Protein AF-A0A7C7X5Y6-F1 (afdb_monomer_lite)

pLDDT: mean 84.49, std 11.69, range [47.31, 98.44]

Structure (mmCIF, N/CA/C/O backbone):
data_AF-A0A7C7X5Y6-F1
#
_entry.id   AF-A0A7C7X5Y6-F1
#
loop_
_atom_site.group_PDB
_atom_site.id
_atom_site.type_symbol
_atom_site.label_atom_id
_atom_site.label_alt_id
_atom_site.label_comp_id
_atom_site.label_asym_id
_atom_site.label_entity_id
_atom_site.label_seq_id
_atom_site.pdbx_PDB_ins_code
_atom_site.Cartn_x
_atom_site.Cartn_y
_atom_site.Cartn_z
_atom_site.occupancy
_atom_site.B_iso_or_equiv
_atom_site.auth_seq_id
_atom_site.auth_comp_id
_atom_site.auth_asym_id
_atom_site.auth_atom_id
_atom_site.pdbx_PDB_model_num
ATOM 1 N N . MET A 1 1 ? 53.063 -4.266 -47.661 1.00 60.25 1 MET A N 1
ATOM 2 C CA . MET A 1 1 ? 51.737 -4.681 -48.185 1.00 60.25 1 MET A CA 1
ATOM 3 C C . MET A 1 1 ? 51.345 -3.734 -49.309 1.00 60.25 1 MET A C 1
ATOM 5 O O . MET A 1 1 ? 51.366 -2.533 -49.078 1.00 60.25 1 MET A O 1
ATOM 9 N N . THR A 1 2 ? 51.063 -4.230 -50.517 1.00 85.38 2 THR A N 1
ATOM 10 C CA . THR A 1 2 ? 50.784 -3.353 -51.669 1.00 85.38 2 THR A CA 1
ATOM 11 C C . THR A 1 2 ? 49.465 -2.583 -51.481 1.00 85.38 2 THR A C 1
ATOM 13 O O . THR A 1 2 ? 48.553 -3.098 -50.822 1.00 85.38 2 THR A O 1
ATOM 16 N N . PRO A 1 3 ? 49.315 -1.377 -52.064 1.00 81.19 3 PRO A N 1
ATOM 17 C CA . PRO A 1 3 ? 48.067 -0.603 -52.012 1.00 81.19 3 PRO A CA 1
ATOM 18 C C . PRO A 1 3 ? 46.842 -1.419 -52.457 1.00 81.19 3 PRO A C 1
ATOM 20 O O . PRO A 1 3 ? 45.765 -1.309 -51.874 1.00 81.19 3 PRO A O 1
ATOM 23 N N . ALA A 1 4 ? 47.032 -2.323 -53.424 1.00 78.62 4 ALA A N 1
ATOM 24 C CA . ALA A 1 4 ? 46.006 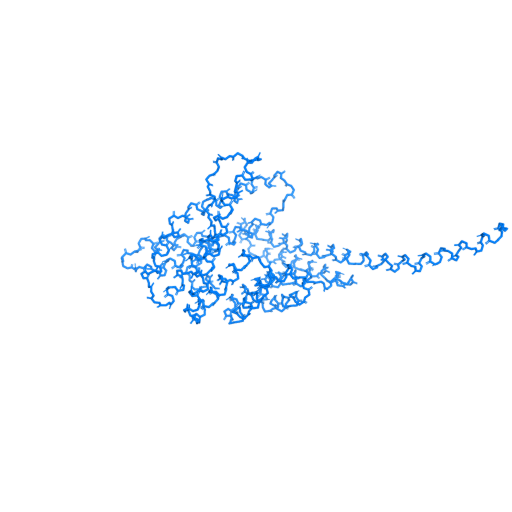-3.247 -53.901 1.00 78.62 4 ALA A CA 1
ATOM 25 C C . ALA A 1 4 ? 45.552 -4.261 -52.829 1.00 78.62 4 ALA A C 1
ATOM 27 O O . ALA A 1 4 ? 44.360 -4.536 -52.709 1.00 78.62 4 ALA A O 1
ATOM 28 N N . LYS A 1 5 ? 46.473 -4.778 -51.998 1.00 75.31 5 LYS A N 1
ATOM 29 C CA . LYS A 1 5 ? 46.132 -5.661 -50.867 1.00 75.31 5 LYS A CA 1
ATOM 30 C C . LYS A 1 5 ? 45.401 -4.904 -49.752 1.00 75.31 5 LYS A C 1
ATOM 32 O O . LYS A 1 5 ? 44.448 -5.441 -49.200 1.00 75.31 5 LYS A O 1
ATOM 37 N N . ARG A 1 6 ? 45.769 -3.642 -49.472 1.00 75.69 6 ARG A N 1
ATOM 38 C CA . ARG A 1 6 ? 45.024 -2.786 -48.521 1.00 75.69 6 ARG A CA 1
ATOM 39 C C . ARG A 1 6 ? 43.572 -2.579 -48.962 1.00 75.69 6 ARG A C 1
ATOM 41 O O . ARG A 1 6 ? 42.678 -2.729 -48.139 1.00 75.69 6 ARG A O 1
ATOM 48 N N . ARG A 1 7 ? 43.322 -2.324 -50.253 1.00 82.75 7 ARG A N 1
ATOM 49 C CA . ARG A 1 7 ? 41.956 -2.146 -50.787 1.00 82.75 7 ARG A CA 1
ATOM 50 C C . ARG A 1 7 ? 41.074 -3.398 -50.674 1.00 82.75 7 ARG A C 1
ATOM 52 O O . ARG A 1 7 ? 39.868 -3.252 -50.537 1.00 82.75 7 ARG A O 1
ATOM 59 N N . ARG A 1 8 ? 41.649 -4.609 -50.687 1.00 86.50 8 ARG A N 1
ATOM 60 C CA . ARG A 1 8 ? 40.890 -5.868 -50.520 1.00 86.50 8 ARG A CA 1
ATOM 61 C C . ARG A 1 8 ? 40.582 -6.227 -49.062 1.00 86.50 8 ARG A C 1
ATOM 63 O O . ARG A 1 8 ? 39.612 -6.928 -48.814 1.00 86.50 8 ARG A O 1
ATOM 70 N N . ILE A 1 9 ? 41.386 -5.757 -48.107 1.00 88.94 9 ILE A N 1
ATOM 71 C CA . ILE A 1 9 ? 41.246 -6.114 -46.685 1.00 88.94 9 ILE A CA 1
ATOM 72 C C . ILE A 1 9 ? 40.198 -5.244 -45.970 1.00 88.94 9 ILE A C 1
ATOM 74 O O . ILE A 1 9 ? 39.471 -5.747 -45.120 1.00 88.94 9 ILE A O 1
ATOM 78 N N . TRP A 1 10 ? 40.058 -3.967 -46.338 1.00 88.88 10 TRP A N 1
ATOM 79 C CA . TRP A 1 10 ? 39.102 -3.055 -45.690 1.00 88.88 10 TRP A CA 1
ATOM 80 C C . TRP A 1 10 ? 37.631 -3.505 -45.748 1.00 88.88 10 TRP A C 1
ATOM 82 O O . TRP A 1 10 ? 36.992 -3.487 -44.698 1.00 88.88 10 TRP A O 1
ATOM 92 N N . PRO A 1 11 ? 37.083 -3.971 -46.890 1.00 93.75 11 PRO A N 1
ATOM 93 C CA . PRO A 1 11 ? 35.710 -4.478 -46.934 1.00 93.75 11 PRO A CA 1
ATOM 94 C C . PRO A 1 11 ? 35.488 -5.700 -46.035 1.00 93.75 11 PRO A C 1
ATOM 96 O O . PRO A 1 11 ? 34.415 -5.839 -45.459 1.00 93.75 11 PRO A O 1
ATOM 99 N N . LEU A 1 12 ? 36.503 -6.559 -45.871 1.00 92.94 12 LEU A N 1
ATOM 100 C CA . LEU A 1 12 ? 36.432 -7.724 -44.982 1.00 92.94 12 LEU A CA 1
ATOM 101 C C . LEU A 1 12 ? 36.431 -7.309 -43.508 1.00 92.94 12 LEU A C 1
ATOM 103 O O . LEU A 1 12 ? 35.652 -7.847 -42.729 1.00 92.94 12 LEU A O 1
ATOM 107 N N . ILE A 1 13 ? 37.256 -6.323 -43.134 1.00 92.00 13 ILE A N 1
ATOM 108 C CA . ILE A 1 13 ? 37.264 -5.761 -41.775 1.00 92.00 13 ILE A CA 1
ATOM 109 C C . ILE A 1 13 ? 35.927 -5.079 -41.472 1.00 92.00 13 ILE A C 1
ATOM 111 O O . ILE A 1 13 ? 35.343 -5.340 -40.426 1.00 92.00 13 ILE A O 1
ATOM 115 N N . ILE A 1 14 ? 35.410 -4.256 -42.390 1.00 92.81 14 ILE A N 1
ATOM 116 C CA . ILE A 1 14 ? 34.108 -3.591 -42.227 1.00 92.81 14 ILE A CA 1
ATOM 117 C C . ILE A 1 14 ? 32.987 -4.630 -42.139 1.00 92.81 14 ILE A C 1
ATOM 119 O O . ILE A 1 14 ? 32.162 -4.549 -41.237 1.00 92.81 14 ILE A O 1
ATOM 123 N N . GLY A 1 15 ? 32.986 -5.644 -43.010 1.00 94.38 15 GLY A N 1
ATOM 124 C CA . GLY A 1 15 ? 32.020 -6.741 -42.959 1.00 94.38 15 GLY A CA 1
ATOM 125 C C . GLY A 1 15 ? 32.052 -7.484 -41.621 1.00 94.38 15 GLY A C 1
ATOM 126 O O . GLY A 1 15 ? 31.006 -7.681 -41.008 1.00 94.38 15 GLY A O 1
ATOM 127 N N . ALA A 1 16 ? 33.244 -7.819 -41.118 1.00 92.12 16 ALA A N 1
ATOM 128 C CA . ALA A 1 16 ? 33.415 -8.452 -39.812 1.00 92.12 16 ALA A CA 1
ATOM 129 C C . ALA A 1 16 ? 32.957 -7.544 -38.656 1.00 92.12 16 ALA A C 1
ATOM 131 O O . ALA A 1 16 ? 32.258 -8.003 -37.754 1.00 92.12 16 ALA A O 1
ATOM 132 N N . MET A 1 17 ? 33.281 -6.248 -38.699 1.00 91.75 17 MET A N 1
ATOM 133 C CA . MET A 1 17 ? 32.805 -5.274 -37.714 1.00 91.75 17 MET A CA 1
ATOM 134 C C . MET A 1 17 ? 31.281 -5.146 -37.742 1.00 91.75 17 MET A C 1
ATOM 136 O O . MET A 1 17 ? 30.665 -5.181 -36.685 1.00 91.75 17 MET A O 1
ATOM 140 N N . CYS A 1 18 ? 30.649 -5.054 -38.914 1.00 92.44 18 CYS A N 1
ATOM 141 C CA . CYS A 1 18 ? 29.192 -5.002 -39.034 1.00 92.44 18 CYS A CA 1
ATOM 142 C C . CYS A 1 18 ? 28.528 -6.279 -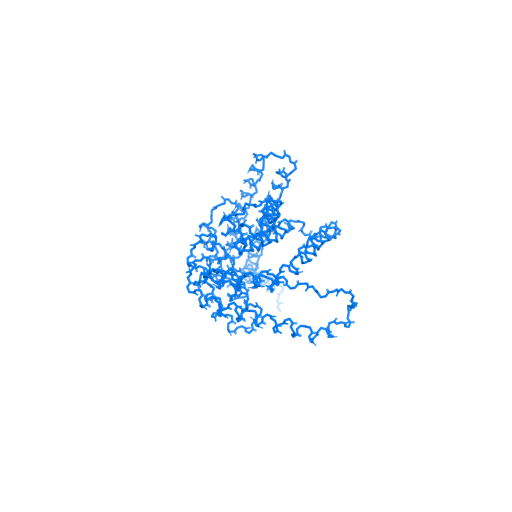38.501 1.00 92.44 18 CYS A C 1
ATOM 144 O O . CYS A 1 18 ? 27.530 -6.185 -37.788 1.00 92.44 18 CYS A O 1
ATOM 146 N N . LEU A 1 19 ? 29.103 -7.455 -38.775 1.00 92.50 19 LEU A N 1
ATOM 147 C CA . LEU A 1 19 ? 28.605 -8.738 -38.264 1.00 92.50 19 LEU A CA 1
ATOM 148 C C . LEU A 1 19 ? 28.624 -8.822 -36.731 1.00 92.50 19 LEU A C 1
ATOM 150 O O . LEU A 1 19 ? 27.780 -9.503 -36.156 1.00 92.50 19 LEU A O 1
ATOM 154 N N . VAL A 1 20 ? 29.544 -8.122 -36.063 1.00 91.31 20 VAL A N 1
ATOM 155 C CA . VAL A 1 20 ? 29.638 -8.102 -34.594 1.00 91.31 20 VAL A CA 1
ATOM 156 C C . VAL A 1 20 ? 28.848 -6.939 -33.989 1.00 91.31 20 VAL A C 1
ATOM 158 O O . VAL A 1 20 ? 28.080 -7.122 -33.041 1.00 91.31 20 VAL A O 1
ATOM 161 N N . LEU A 1 21 ? 29.011 -5.732 -34.529 1.00 91.44 21 LEU A N 1
ATOM 162 C CA . LEU A 1 21 ? 28.459 -4.506 -33.958 1.00 91.44 21 LEU A CA 1
ATOM 163 C C . LEU A 1 21 ? 26.956 -4.383 -34.185 1.00 91.44 21 LEU A C 1
ATOM 165 O O . LEU A 1 21 ? 26.261 -3.967 -33.264 1.00 91.44 21 LEU A O 1
ATOM 169 N N . VAL A 1 22 ? 26.427 -4.770 -35.352 1.00 90.69 22 VAL A N 1
ATOM 170 C CA . VAL A 1 22 ? 24.990 -4.612 -35.640 1.00 90.69 22 VAL A CA 1
ATOM 171 C C . VAL A 1 22 ? 24.131 -5.478 -34.711 1.00 90.69 22 VAL A C 1
ATOM 173 O O . VAL A 1 22 ? 23.218 -4.930 -34.092 1.00 90.69 22 VAL A O 1
ATOM 176 N N . PRO A 1 23 ? 24.411 -6.781 -34.501 1.00 91.25 23 PRO A N 1
ATOM 177 C CA . PRO A 1 23 ? 23.654 -7.573 -33.534 1.00 91.25 23 PRO A CA 1
ATOM 178 C C . PRO A 1 23 ? 23.813 -7.069 -32.098 1.00 91.25 23 PRO A C 1
ATOM 180 O O . PRO A 1 23 ? 22.851 -7.100 -31.336 1.00 91.25 23 PRO A O 1
ATOM 183 N N . THR A 1 24 ? 25.004 -6.588 -31.729 1.00 87.50 24 THR A N 1
ATOM 184 C CA . THR A 1 24 ? 25.280 -6.071 -30.379 1.00 87.50 24 THR A CA 1
ATOM 185 C C . THR A 1 24 ? 24.515 -4.776 -30.112 1.00 87.50 24 THR A C 1
ATOM 187 O O . THR A 1 24 ? 23.810 -4.676 -29.110 1.00 87.50 24 THR A O 1
ATOM 190 N N . ALA A 1 25 ? 24.570 -3.822 -31.043 1.00 88.19 25 ALA A N 1
ATOM 191 C CA . ALA A 1 25 ? 23.799 -2.587 -30.985 1.00 88.19 25 ALA A CA 1
ATOM 192 C C . ALA A 1 25 ? 22.293 -2.879 -30.993 1.00 88.19 25 ALA A C 1
ATOM 194 O O . ALA A 1 25 ? 21.566 -2.339 -30.169 1.00 88.19 25 ALA A O 1
ATOM 195 N N . ASN A 1 26 ? 21.824 -3.802 -31.838 1.00 87.62 26 ASN A N 1
ATOM 196 C CA . ASN A 1 26 ? 20.417 -4.202 -31.866 1.00 87.62 26 ASN A CA 1
ATOM 197 C C . ASN A 1 26 ? 19.963 -4.817 -30.526 1.00 87.62 26 ASN A C 1
ATOM 199 O O . ASN A 1 26 ? 18.881 -4.507 -30.036 1.00 87.62 26 ASN A O 1
ATOM 203 N N . ARG A 1 27 ? 20.794 -5.648 -29.882 1.00 88.12 27 ARG A N 1
ATOM 204 C CA . ARG A 1 27 ? 20.495 -6.204 -28.549 1.00 88.12 27 ARG A CA 1
ATOM 205 C C . ARG A 1 27 ? 20.452 -5.139 -27.452 1.00 88.12 27 ARG A C 1
ATOM 207 O O . ARG A 1 27 ? 19.678 -5.306 -26.519 1.00 88.12 27 ARG A O 1
ATOM 214 N N . ALA A 1 28 ? 21.253 -4.080 -27.553 1.00 88.06 28 ALA A N 1
ATOM 215 C CA . ALA A 1 28 ? 21.282 -2.999 -26.567 1.00 88.06 28 ALA A CA 1
ATOM 216 C C . ALA A 1 28 ? 20.157 -1.969 -26.773 1.00 88.06 28 ALA A C 1
ATOM 218 O O . ALA A 1 28 ? 19.546 -1.515 -25.812 1.00 88.06 28 ALA A O 1
ATOM 219 N N . VAL A 1 29 ? 19.856 -1.624 -28.027 1.00 90.69 29 VAL A N 1
ATOM 220 C CA . VAL A 1 29 ? 18.893 -0.572 -28.378 1.00 90.69 29 VAL A CA 1
ATOM 221 C C . VAL A 1 29 ? 17.450 -1.033 -28.179 1.00 90.69 29 VAL A C 1
ATOM 223 O O . VAL A 1 29 ? 16.626 -0.260 -27.699 1.00 90.69 29 VAL A O 1
ATOM 226 N N . ARG A 1 30 ? 17.121 -2.293 -28.499 1.00 92.06 30 ARG A N 1
ATOM 227 C CA . ARG A 1 30 ? 15.733 -2.780 -28.406 1.00 92.06 30 ARG A CA 1
ATOM 228 C C . ARG A 1 30 ? 15.144 -2.705 -26.984 1.00 92.06 30 ARG A C 1
ATOM 230 O O . ARG A 1 30 ? 14.052 -2.154 -26.860 1.00 92.06 30 ARG A O 1
ATOM 237 N N . PRO A 1 31 ? 15.825 -3.173 -25.915 1.00 88.50 31 PRO A N 1
ATOM 238 C CA . PRO A 1 31 ? 15.326 -3.023 -24.546 1.00 88.50 31 PRO A CA 1
ATOM 239 C C . PRO A 1 31 ? 15.144 -1.565 -24.125 1.00 88.50 31 PRO A C 1
ATOM 241 O O . PRO A 1 31 ? 14.208 -1.259 -23.394 1.00 88.50 31 PRO A O 1
ATOM 244 N N . GLU A 1 32 ? 16.010 -0.668 -24.598 1.00 89.31 32 GLU A N 1
ATOM 245 C CA . GLU A 1 32 ? 15.935 0.756 -24.270 1.00 89.31 32 GLU A CA 1
ATOM 246 C C . GLU A 1 32 ? 14.739 1.432 -24.952 1.00 89.31 32 GLU A C 1
ATOM 248 O O . GLU A 1 32 ? 13.972 2.133 -24.296 1.00 89.31 32 GLU A O 1
ATOM 253 N N . ILE A 1 33 ? 14.499 1.137 -26.234 1.00 91.00 33 ILE A N 1
ATOM 254 C CA . ILE A 1 33 ? 13.289 1.590 -26.935 1.00 91.00 33 ILE A CA 1
ATOM 255 C C . ILE A 1 33 ? 12.037 1.036 -26.243 1.00 91.00 33 ILE A C 1
ATOM 257 O O . ILE A 1 33 ? 11.095 1.782 -25.972 1.00 91.00 33 ILE A O 1
ATOM 261 N N . ALA A 1 34 ? 12.032 -0.256 -25.898 1.00 90.62 34 ALA A N 1
ATOM 262 C CA . ALA A 1 34 ? 10.933 -0.861 -25.156 1.00 90.62 34 ALA A CA 1
ATOM 263 C C . ALA A 1 34 ? 10.684 -0.137 -23.821 1.00 90.62 34 ALA A C 1
ATOM 265 O O . ALA A 1 34 ? 9.529 0.127 -23.485 1.00 90.62 34 ALA A O 1
ATOM 266 N N . ARG A 1 35 ? 11.749 0.227 -23.091 1.00 91.06 35 ARG A N 1
ATOM 267 C CA . ARG A 1 35 ? 11.689 0.990 -21.836 1.00 91.06 35 ARG A CA 1
ATOM 268 C C . ARG A 1 35 ? 11.072 2.375 -22.031 1.00 91.06 35 ARG A C 1
ATOM 270 O O . ARG A 1 35 ? 10.272 2.780 -21.192 1.00 91.06 35 ARG A O 1
ATOM 277 N N . TRP A 1 36 ? 11.389 3.081 -23.118 1.00 92.81 36 TRP A N 1
ATOM 278 C CA . TRP A 1 36 ? 10.775 4.379 -23.428 1.00 92.81 36 TRP A CA 1
ATOM 279 C C . TRP A 1 36 ? 9.280 4.262 -23.705 1.00 92.81 36 TRP A C 1
ATOM 281 O O . TRP A 1 36 ? 8.506 5.056 -23.179 1.00 92.81 36 TRP A O 1
ATOM 291 N N . TYR A 1 37 ? 8.856 3.244 -24.459 1.00 94.12 37 TYR A N 1
ATOM 292 C CA . TYR A 1 37 ? 7.431 2.987 -24.668 1.00 94.12 37 TYR A CA 1
ATOM 293 C C . TYR A 1 37 ? 6.703 2.664 -23.360 1.00 94.12 37 TYR A C 1
ATOM 295 O O . TYR A 1 37 ? 5.598 3.155 -23.157 1.00 94.12 37 TYR A O 1
ATOM 303 N N . LEU A 1 38 ? 7.320 1.895 -22.453 1.00 89.94 38 LEU A N 1
ATOM 304 C CA . LEU A 1 38 ? 6.742 1.644 -21.128 1.00 89.94 38 LEU A CA 1
ATOM 305 C C . LEU A 1 38 ? 6.608 2.931 -20.309 1.00 89.94 38 LEU A C 1
ATOM 307 O O . LEU A 1 38 ? 5.553 3.158 -19.728 1.00 89.94 38 LEU A O 1
ATOM 311 N N . ALA A 1 39 ? 7.643 3.774 -20.289 1.00 88.19 39 ALA A N 1
ATOM 312 C CA . ALA A 1 39 ? 7.595 5.060 -19.596 1.00 88.19 39 ALA A CA 1
ATOM 313 C C . ALA A 1 39 ? 6.481 5.958 -20.160 1.00 88.19 39 ALA A C 1
ATOM 315 O O . ALA A 1 39 ? 5.674 6.477 -19.400 1.00 88.19 39 ALA A O 1
ATOM 316 N N . ALA A 1 40 ? 6.356 6.042 -21.488 1.00 90.19 40 ALA A N 1
ATOM 317 C CA . ALA A 1 40 ? 5.291 6.804 -22.135 1.00 90.19 40 ALA A CA 1
ATOM 318 C C . ALA A 1 40 ? 3.890 6.239 -21.833 1.00 90.19 40 ALA A C 1
ATOM 320 O O . ALA A 1 40 ? 2.944 6.999 -21.643 1.00 90.19 40 ALA A O 1
ATOM 321 N N . ALA A 1 41 ? 3.732 4.911 -21.777 1.00 89.81 41 ALA A N 1
ATOM 322 C CA . ALA A 1 41 ? 2.460 4.291 -21.399 1.00 89.81 41 ALA A CA 1
ATOM 323 C C . ALA A 1 41 ? 2.093 4.595 -19.939 1.00 89.81 41 ALA A C 1
ATOM 325 O O . ALA A 1 41 ? 0.925 4.814 -19.621 1.00 89.81 41 ALA A O 1
ATOM 326 N N . GLU A 1 42 ? 3.088 4.596 -19.052 1.00 88.12 42 GLU A N 1
ATOM 327 C CA . GLU A 1 42 ? 2.910 4.980 -17.658 1.00 88.12 42 GLU A CA 1
ATOM 328 C C . GLU A 1 42 ? 2.500 6.450 -17.530 1.00 88.12 42 GLU A C 1
ATOM 330 O O . GLU A 1 42 ? 1.532 6.732 -16.822 1.00 88.12 42 GLU A O 1
ATOM 335 N N . ASP A 1 43 ? 3.165 7.346 -18.263 1.00 86.38 43 ASP A N 1
ATOM 336 C CA . ASP A 1 43 ? 2.812 8.763 -18.331 1.00 86.38 43 ASP A CA 1
ATOM 337 C C . ASP A 1 43 ? 1.375 8.952 -18.823 1.00 86.38 43 ASP A C 1
ATOM 339 O O . ASP A 1 43 ? 0.599 9.614 -18.149 1.00 86.38 43 ASP A O 1
ATOM 343 N N . GLU A 1 44 ? 0.959 8.295 -19.911 1.00 89.75 44 GLU A N 1
ATOM 344 C CA . GLU A 1 44 ? -0.416 8.396 -20.423 1.00 89.75 44 GLU A CA 1
ATOM 345 C C . GLU A 1 44 ? -1.470 7.956 -19.402 1.00 89.75 44 GLU A C 1
ATOM 347 O O . GLU A 1 44 ? -2.506 8.612 -19.255 1.00 89.75 44 GLU A O 1
ATOM 352 N N . LEU A 1 45 ? -1.222 6.866 -18.665 1.00 85.25 45 LEU A N 1
ATOM 353 C CA . LEU A 1 45 ? -2.127 6.451 -17.593 1.00 85.25 45 LEU A CA 1
ATOM 354 C C . LEU A 1 45 ? -2.164 7.504 -16.488 1.00 85.25 45 LEU A C 1
ATOM 356 O O . LEU A 1 45 ? -3.242 7.904 -16.061 1.00 85.25 45 LEU A O 1
ATOM 360 N N . VAL A 1 46 ? -1.006 7.957 -16.016 1.00 80.88 46 VAL A N 1
ATOM 361 C CA . VAL A 1 46 ? -0.927 8.906 -14.904 1.00 80.88 46 VAL A CA 1
ATOM 362 C C . VAL A 1 46 ? -1.542 10.257 -15.296 1.00 80.88 46 VAL A C 1
ATOM 364 O O . VAL A 1 46 ? -2.438 10.729 -14.596 1.00 80.88 46 VAL A O 1
ATOM 367 N N . ASP A 1 47 ? -1.148 10.827 -16.436 1.00 78.94 47 ASP A N 1
ATOM 368 C CA . ASP A 1 47 ? -1.649 12.088 -16.998 1.00 78.94 47 ASP A CA 1
ATOM 369 C C . ASP A 1 47 ? -3.143 12.042 -17.258 1.00 78.94 47 ASP A C 1
ATOM 371 O O . ASP A 1 47 ? -3.903 12.897 -16.800 1.00 78.94 47 ASP A O 1
ATOM 375 N N . GLY A 1 48 ? -3.574 11.040 -18.016 1.00 79.06 48 GLY A N 1
ATOM 376 C CA . GLY A 1 48 ? -4.936 10.978 -18.500 1.00 79.06 48 GLY A CA 1
ATOM 377 C C . GLY A 1 48 ? -5.947 10.756 -17.387 1.00 79.06 48 GLY A C 1
ATOM 378 O O . GLY A 1 48 ? -7.014 11.371 -17.392 1.00 79.06 48 GLY A O 1
ATOM 379 N N . ILE A 1 49 ? -5.601 9.924 -16.402 1.00 77.88 49 ILE A N 1
ATOM 380 C CA . ILE A 1 49 ? -6.454 9.677 -15.236 1.00 77.88 49 ILE A CA 1
ATOM 381 C C . ILE A 1 49 ? -6.463 10.895 -14.320 1.00 77.88 49 ILE A C 1
ATOM 383 O O . ILE A 1 49 ? -7.527 11.295 -13.847 1.00 77.88 49 ILE A O 1
ATOM 387 N N . TRP A 1 50 ? -5.299 11.497 -14.070 1.00 76.94 50 TRP A N 1
ATOM 388 C CA . TRP A 1 50 ? -5.203 12.686 -13.231 1.00 76.94 50 TRP A CA 1
ATOM 389 C C . TRP A 1 50 ? -5.997 13.853 -13.824 1.00 76.94 50 TRP A C 1
ATOM 391 O O . TRP A 1 50 ? -6.785 14.483 -13.117 1.00 76.94 50 TRP A O 1
ATOM 401 N N . TYR A 1 51 ? -5.856 14.099 -15.129 1.00 75.25 51 TYR A N 1
ATOM 402 C CA . TYR A 1 51 ? -6.574 15.163 -15.826 1.00 75.25 51 TYR A CA 1
ATOM 403 C C . TYR A 1 51 ? -8.089 14.921 -15.812 1.00 75.25 51 TYR A C 1
ATOM 405 O O . TYR A 1 51 ? -8.850 15.826 -15.466 1.00 75.25 51 TYR A O 1
ATOM 413 N N . ALA A 1 52 ? -8.526 13.688 -16.095 1.00 75.31 52 ALA A N 1
ATOM 414 C CA . ALA A 1 52 ? -9.934 13.308 -16.007 1.00 75.31 52 ALA A CA 1
ATOM 415 C C . ALA A 1 52 ? -10.495 13.482 -14.584 1.00 75.31 52 ALA A C 1
ATOM 417 O O . ALA A 1 52 ? -11.610 13.958 -14.405 1.00 75.31 52 ALA A O 1
ATOM 418 N N . ARG A 1 53 ? -9.729 13.140 -13.544 1.00 74.56 53 ARG A N 1
ATOM 419 C CA . ARG A 1 53 ? -10.175 13.314 -12.157 1.00 74.56 53 ARG A CA 1
ATOM 420 C C . ARG A 1 53 ? -10.306 14.787 -11.779 1.00 74.56 53 ARG A C 1
ATOM 422 O O . ARG A 1 53 ? -11.327 15.186 -11.229 1.00 74.56 53 ARG A O 1
ATOM 429 N N . ARG A 1 54 ? -9.300 15.602 -12.096 1.00 72.62 54 ARG A N 1
ATOM 430 C CA . ARG A 1 54 ? -9.302 17.029 -11.757 1.00 72.62 54 ARG A CA 1
ATOM 431 C C . ARG A 1 54 ? -10.446 17.775 -12.442 1.00 72.62 54 ARG A C 1
ATOM 433 O O . ARG A 1 54 ? -11.078 18.620 -11.818 1.00 72.62 54 ARG A O 1
ATOM 440 N N . LYS A 1 55 ? -10.726 17.438 -13.703 1.00 73.25 55 LYS A N 1
ATOM 441 C CA . LYS A 1 55 ? -11.847 18.013 -14.449 1.00 73.25 55 LYS A CA 1
ATOM 442 C C . LYS A 1 55 ? -13.208 17.562 -13.893 1.00 73.25 55 LYS A C 1
ATOM 444 O O . LYS A 1 55 ? -14.155 18.342 -13.879 1.00 73.25 55 LYS A O 1
ATOM 449 N N . ALA A 1 56 ? -13.301 16.350 -13.336 1.00 74.25 56 ALA A N 1
ATOM 450 C CA . ALA A 1 56 ? -14.485 15.910 -12.586 1.00 74.25 56 ALA A CA 1
ATOM 451 C C . ALA A 1 56 ? -14.749 16.758 -11.348 1.00 74.25 56 ALA A C 1
ATOM 453 O O . ALA A 1 56 ? -15.892 17.129 -11.090 1.00 74.25 56 ALA A O 1
ATOM 454 N N . GLU A 1 57 ? -13.688 17.061 -10.605 1.00 73.94 57 GLU A N 1
ATOM 455 C CA . GLU A 1 57 ? -13.757 17.848 -9.378 1.00 73.94 57 GLU A CA 1
ATOM 456 C C . GLU A 1 57 ? -14.095 19.323 -9.657 1.00 73.94 57 GLU A C 1
ATOM 458 O O . GLU A 1 57 ? -14.785 19.937 -8.847 1.00 73.94 57 GLU A O 1
ATOM 463 N N . SER A 1 58 ? -13.665 19.891 -10.794 1.00 77.38 58 SER A N 1
ATOM 464 C CA . SER A 1 58 ? -13.962 21.289 -11.145 1.00 77.38 58 SER A CA 1
ATOM 465 C C . SER A 1 58 ? -15.336 21.493 -11.783 1.00 77.38 58 SER A C 1
ATOM 467 O O . SER A 1 58 ? -16.026 22.449 -11.434 1.00 77.38 58 SER A O 1
ATOM 469 N N . ASP A 1 59 ? -15.736 20.611 -12.703 1.00 79.06 59 ASP A N 1
ATOM 470 C CA . ASP A 1 59 ? -16.854 20.890 -13.616 1.00 79.06 59 ASP A CA 1
ATOM 471 C C . ASP A 1 59 ? -18.117 20.083 -13.268 1.00 79.06 59 ASP A C 1
ATOM 473 O O . ASP A 1 59 ? -19.172 20.282 -13.869 1.00 79.06 59 ASP A O 1
ATOM 477 N N . GLY A 1 60 ? -18.027 19.115 -12.343 1.00 72.94 60 GLY A N 1
ATOM 478 C CA . GLY A 1 60 ? -19.118 18.181 -12.022 1.00 72.94 60 GLY A CA 1
ATOM 479 C C . GLY A 1 60 ? -19.519 17.254 -13.185 1.00 72.94 60 GLY A C 1
ATOM 480 O O . GLY A 1 60 ? -20.458 16.465 -13.068 1.00 72.94 60 GLY A O 1
ATOM 481 N N . ALA A 1 61 ? -18.811 17.320 -14.316 1.00 73.00 61 ALA A N 1
ATOM 482 C CA . ALA A 1 61 ? -19.162 16.666 -15.572 1.00 73.00 61 ALA A CA 1
ATOM 483 C C . ALA A 1 61 ? -18.634 15.224 -15.645 1.00 73.00 61 ALA A C 1
ATOM 485 O O . ALA A 1 61 ? -17.686 14.923 -16.367 1.00 73.00 61 ALA A O 1
ATOM 486 N N . ILE A 1 62 ? -19.253 14.301 -14.904 1.00 73.06 62 ILE A N 1
ATOM 487 C CA . ILE A 1 62 ? -18.825 12.889 -14.792 1.00 73.06 62 ILE A CA 1
ATOM 488 C C . ILE A 1 62 ? -18.595 12.213 -16.163 1.00 73.06 62 ILE A C 1
ATOM 490 O O . ILE A 1 62 ? -17.652 11.434 -16.308 1.00 73.06 62 ILE A O 1
ATOM 494 N N . GLU A 1 63 ? -19.412 12.518 -17.174 1.00 74.31 63 GLU A N 1
ATOM 495 C CA . GLU A 1 63 ? -19.353 11.841 -18.477 1.00 74.31 63 GLU A CA 1
ATOM 496 C C . GLU A 1 63 ? -18.152 12.265 -19.339 1.00 74.31 63 GLU A C 1
ATOM 498 O O . GLU A 1 63 ? -17.496 11.418 -19.944 1.00 74.31 63 GLU A O 1
ATOM 503 N N . GLU A 1 64 ? -17.777 13.547 -19.336 1.00 73.12 64 GLU A N 1
ATOM 504 C CA . GLU A 1 64 ? -16.611 14.023 -20.094 1.00 73.12 64 GLU A CA 1
ATOM 505 C C . GLU A 1 64 ? -15.305 13.397 -19.569 1.00 73.12 64 GLU A C 1
ATOM 507 O O . GLU A 1 64 ? -14.400 13.043 -20.329 1.00 73.12 64 GLU A O 1
ATOM 512 N N . ASN A 1 65 ? -15.246 13.141 -18.263 1.00 75.38 65 ASN A N 1
ATOM 513 C CA . ASN A 1 65 ? -14.095 12.502 -17.626 1.00 75.38 65 ASN A CA 1
ATOM 514 C C . ASN A 1 65 ? -13.958 11.031 -17.993 1.00 75.38 65 ASN A C 1
ATOM 516 O O . ASN A 1 65 ? -12.841 10.541 -18.164 1.00 75.38 65 ASN A O 1
ATOM 520 N N . ARG A 1 66 ? -15.080 10.325 -18.173 1.00 77.81 66 ARG A N 1
ATOM 521 C CA . ARG A 1 66 ? -15.057 8.944 -18.672 1.00 77.81 66 ARG A CA 1
ATOM 522 C C . ARG A 1 66 ? -14.455 8.875 -20.068 1.00 77.81 66 ARG A C 1
ATOM 524 O O . ARG A 1 66 ? -13.661 7.975 -20.337 1.00 77.81 66 ARG A O 1
ATOM 531 N N . VAL A 1 67 ? -14.779 9.836 -20.935 1.00 82.94 67 VAL A N 1
ATOM 532 C CA . VAL A 1 67 ? -14.213 9.919 -22.289 1.00 82.94 67 VAL A CA 1
ATOM 533 C C . VAL A 1 67 ? -12.705 10.179 -22.240 1.00 82.94 67 VAL A C 1
ATOM 535 O O . VAL A 1 67 ? -11.946 9.475 -22.909 1.00 82.94 67 VAL A O 1
ATOM 538 N N . LEU A 1 68 ? -12.254 11.127 -21.412 1.00 79.62 68 LEU A N 1
ATOM 539 C CA . LEU A 1 68 ? -10.831 11.452 -21.256 1.00 79.62 68 LEU A CA 1
ATOM 540 C C . LEU A 1 68 ? -10.019 10.272 -20.704 1.00 79.62 68 LEU A C 1
ATOM 542 O O . LEU A 1 68 ? -8.997 9.904 -21.289 1.00 79.62 68 LEU A O 1
ATOM 546 N N . ALA A 1 69 ? -10.508 9.629 -19.639 1.00 81.94 69 ALA A N 1
ATOM 547 C CA . ALA A 1 69 ? -9.869 8.450 -19.060 1.00 81.94 69 ALA A CA 1
ATOM 548 C C . ALA A 1 69 ? -9.798 7.297 -20.073 1.00 81.94 69 ALA A C 1
ATOM 550 O O . ALA A 1 69 ? -8.747 6.679 -20.241 1.00 81.94 69 ALA A O 1
ATOM 551 N N . LYS A 1 70 ? -10.885 7.046 -20.817 1.00 87.81 70 LYS A N 1
ATOM 552 C CA . LYS A 1 70 ? -10.916 6.029 -21.878 1.00 87.81 70 LYS A CA 1
ATOM 553 C C . LYS A 1 70 ? -9.893 6.321 -22.976 1.00 87.81 70 LYS A C 1
ATOM 555 O O . LYS A 1 70 ? -9.201 5.407 -23.418 1.00 87.81 70 LYS A O 1
ATOM 560 N N . GLY A 1 71 ? -9.773 7.578 -23.402 1.00 89.25 71 GLY A N 1
ATOM 561 C CA . GLY A 1 71 ? -8.784 7.989 -24.399 1.00 89.25 71 GLY A CA 1
ATOM 562 C C . GLY A 1 71 ? -7.346 7.727 -23.943 1.00 89.25 71 GLY A C 1
ATOM 563 O O . GLY A 1 71 ? -6.542 7.220 -24.722 1.00 89.25 71 GLY A O 1
ATOM 564 N N . ALA A 1 72 ? -7.042 8.013 -22.679 1.00 89.56 72 ALA A N 1
ATOM 565 C CA . ALA A 1 72 ? -5.730 7.753 -22.094 1.00 89.56 72 ALA A CA 1
ATOM 566 C C . ALA A 1 72 ? -5.400 6.261 -22.004 1.00 89.56 72 ALA A C 1
ATOM 568 O O . ALA A 1 72 ? -4.317 5.841 -22.403 1.00 89.56 72 ALA A O 1
ATOM 569 N N . ILE A 1 73 ? -6.364 5.446 -21.568 1.00 90.25 73 ILE A N 1
ATOM 570 C CA . ILE A 1 73 ? -6.218 3.986 -21.520 1.00 90.25 73 ILE A CA 1
ATOM 571 C C . ILE A 1 73 ? -5.903 3.423 -22.912 1.00 90.25 73 ILE A C 1
ATOM 573 O O . ILE A 1 73 ? -4.990 2.616 -23.046 1.00 90.25 73 ILE A O 1
ATOM 577 N N . LEU A 1 74 ? -6.599 3.885 -23.957 1.00 92.88 74 LEU A N 1
ATOM 578 C CA . LEU A 1 74 ? -6.354 3.432 -25.331 1.00 92.88 74 LEU A CA 1
ATOM 579 C C . LEU A 1 74 ? -4.960 3.819 -25.849 1.00 92.88 74 LEU A C 1
ATOM 581 O O . LEU A 1 74 ? -4.338 3.043 -26.575 1.00 92.88 74 LEU A O 1
ATOM 585 N N . ARG A 1 75 ? -4.456 5.010 -25.495 1.00 94.25 75 ARG A N 1
ATOM 586 C CA . ARG A 1 75 ? -3.090 5.425 -25.857 1.00 94.25 75 ARG A CA 1
ATOM 587 C C . ARG A 1 75 ? -2.043 4.604 -25.110 1.00 94.25 75 ARG A C 1
ATOM 589 O O . ARG A 1 75 ? -1.109 4.118 -25.743 1.00 94.25 75 ARG A O 1
ATOM 596 N N . ALA A 1 76 ? -2.239 4.386 -23.811 1.00 92.75 76 ALA A N 1
ATOM 597 C CA . ALA A 1 76 ? -1.373 3.527 -23.014 1.00 92.75 76 ALA A CA 1
ATOM 598 C C . ALA A 1 76 ? -1.341 2.088 -23.554 1.00 92.75 76 ALA A C 1
ATOM 600 O O . ALA A 1 76 ? -0.264 1.518 -23.701 1.00 92.75 76 ALA A O 1
ATOM 601 N N . ASP A 1 77 ? -2.491 1.519 -23.926 1.00 93.38 77 ASP A N 1
ATOM 602 C CA . ASP A 1 77 ? -2.566 0.177 -24.514 1.00 93.38 77 ASP A CA 1
ATOM 603 C C . ASP A 1 77 ? -1.767 0.075 -25.820 1.00 93.38 77 ASP A C 1
ATOM 605 O O . ASP A 1 77 ? -0.987 -0.863 -25.986 1.00 93.38 77 ASP A O 1
ATOM 609 N N . ARG A 1 78 ? -1.865 1.077 -26.702 1.00 95.44 78 ARG A N 1
ATOM 610 C CA . ARG A 1 78 ? -1.050 1.127 -27.926 1.00 95.44 78 ARG A CA 1
ATOM 611 C C . ARG A 1 78 ? 0.448 1.167 -27.612 1.00 95.44 78 ARG A C 1
ATOM 613 O O . ARG A 1 78 ? 1.222 0.438 -28.219 1.00 95.44 78 ARG A O 1
ATOM 620 N N . LEU A 1 79 ? 0.871 1.997 -26.659 1.00 95.31 79 LEU A N 1
ATOM 621 C CA . LEU A 1 79 ? 2.282 2.107 -26.265 1.00 95.31 79 LEU A CA 1
ATOM 622 C C . LEU A 1 79 ? 2.808 0.805 -25.637 1.00 95.31 79 LEU A C 1
ATOM 624 O O . LEU A 1 79 ? 3.956 0.423 -25.862 1.00 95.31 79 LEU A O 1
ATOM 628 N N . LEU A 1 80 ? 1.965 0.086 -24.894 1.00 92.88 80 LEU A N 1
ATOM 629 C CA . LEU A 1 80 ? 2.290 -1.238 -24.364 1.00 92.88 80 LEU A CA 1
ATOM 630 C C . LEU A 1 80 ? 2.475 -2.275 -25.483 1.00 92.88 80 LEU A C 1
ATOM 632 O O . LEU A 1 80 ? 3.427 -3.055 -25.428 1.00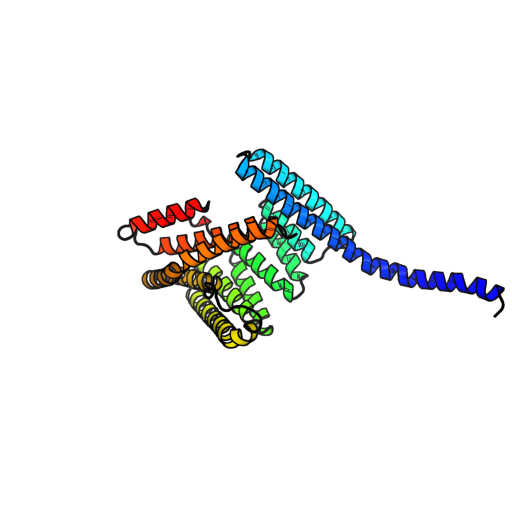 92.88 80 LEU A O 1
ATOM 636 N N . GLU A 1 81 ? 1.613 -2.277 -26.503 1.00 93.69 81 GLU A N 1
ATOM 637 C CA . GLU A 1 81 ? 1.760 -3.139 -27.687 1.00 93.69 81 GLU A CA 1
ATOM 638 C C . GLU A 1 81 ? 3.056 -2.840 -28.450 1.00 93.69 81 GLU A C 1
ATOM 640 O O . GLU A 1 81 ? 3.815 -3.762 -28.773 1.00 93.69 81 GLU A O 1
ATOM 645 N N . GLU A 1 82 ? 3.362 -1.556 -28.651 1.00 94.00 82 GLU A N 1
ATOM 646 C CA . GLU A 1 82 ? 4.622 -1.120 -29.254 1.00 94.00 82 GLU A CA 1
ATOM 647 C C . GLU A 1 82 ? 5.817 -1.619 -28.438 1.00 94.00 82 GLU A C 1
ATOM 649 O O . GLU A 1 82 ? 6.712 -2.259 -28.991 1.00 94.00 82 GLU A O 1
ATOM 654 N N . SER A 1 83 ? 5.809 -1.449 -27.111 1.00 93.75 83 SER A N 1
ATOM 655 C CA . SER A 1 83 ? 6.874 -1.959 -26.238 1.00 93.75 83 SER A CA 1
ATOM 656 C C . SER A 1 83 ? 7.111 -3.463 -26.423 1.00 93.75 83 SER A C 1
ATOM 658 O O . SER A 1 83 ? 8.259 -3.907 -26.529 1.00 93.75 83 SER A O 1
ATOM 660 N N . VAL A 1 84 ? 6.044 -4.263 -26.544 1.00 92.56 84 VAL A N 1
ATOM 661 C CA . VAL A 1 84 ? 6.144 -5.713 -26.782 1.00 92.56 84 VAL A CA 1
ATOM 662 C C . VAL A 1 84 ? 6.825 -6.029 -28.114 1.00 92.56 84 VAL A C 1
ATOM 664 O O . VAL A 1 84 ? 7.636 -6.959 -28.152 1.00 92.56 84 VAL A O 1
ATOM 667 N N . SER A 1 85 ? 6.571 -5.261 -29.178 1.00 91.56 85 SER A N 1
ATOM 668 C CA . SER A 1 85 ? 7.247 -5.437 -30.478 1.00 91.56 85 SER A CA 1
ATOM 669 C C . SER A 1 85 ? 8.776 -5.248 -30.377 1.00 91.56 85 SER A C 1
ATOM 671 O O . SER A 1 85 ? 9.568 -5.928 -31.046 1.00 91.56 85 SER A O 1
ATOM 673 N N . TRP A 1 86 ? 9.210 -4.414 -29.430 1.00 89.50 86 TRP A N 1
ATOM 674 C CA . TRP A 1 86 ? 10.613 -4.178 -29.087 1.00 89.50 86 TRP A CA 1
ATOM 675 C C . TRP A 1 86 ? 11.174 -5.167 -28.049 1.00 89.50 86 TRP A C 1
ATOM 677 O O . TRP A 1 86 ? 12.349 -5.084 -27.699 1.00 89.50 86 TRP A O 1
ATOM 687 N N . GLY A 1 87 ? 10.389 -6.159 -27.617 1.00 86.88 87 GLY A N 1
ATOM 688 C CA . GLY A 1 87 ? 10.786 -7.170 -26.628 1.00 86.88 87 GLY A CA 1
ATOM 689 C C . GLY A 1 87 ? 10.471 -6.792 -25.176 1.00 86.88 87 GLY A C 1
ATOM 690 O O . GLY A 1 87 ? 10.945 -7.451 -24.252 1.00 86.88 87 GLY A O 1
ATOM 691 N N . GLY A 1 88 ? 9.659 -5.760 -24.953 1.00 81.44 88 GLY A N 1
ATOM 692 C CA . GLY A 1 88 ? 9.308 -5.195 -23.650 1.00 81.44 88 GLY A CA 1
ATOM 693 C C . GLY A 1 88 ? 8.342 -6.018 -22.801 1.00 81.44 88 GLY A C 1
ATOM 694 O O . GLY A 1 88 ? 7.373 -5.473 -22.295 1.00 81.44 88 GLY A O 1
ATOM 695 N N . ARG A 1 89 ? 8.581 -7.320 -22.598 1.00 86.31 89 ARG A N 1
ATOM 696 C CA . ARG A 1 89 ? 7.824 -8.151 -21.630 1.00 86.31 89 ARG A CA 1
ATOM 697 C C . ARG A 1 89 ? 8.563 -8.295 -20.296 1.00 86.31 89 ARG A C 1
ATOM 699 O O . ARG A 1 89 ? 8.715 -9.399 -19.770 1.00 86.31 89 ARG A O 1
ATOM 706 N N . SER A 1 90 ? 9.060 -7.175 -19.776 1.00 88.19 90 SER A N 1
ATOM 707 C CA . SER A 1 90 ? 9.686 -7.099 -18.452 1.00 88.19 90 SER A CA 1
ATOM 708 C C . SER A 1 90 ? 8.629 -7.125 -17.342 1.00 88.19 90 SER A C 1
ATOM 710 O O . SER A 1 90 ? 7.431 -7.051 -17.605 1.00 88.19 90 SER A O 1
ATOM 712 N N . TRP A 1 91 ? 9.053 -7.205 -16.081 1.00 89.94 91 TRP A N 1
ATOM 713 C CA . TRP A 1 91 ? 8.132 -7.047 -14.953 1.00 89.94 91 TRP A CA 1
ATOM 714 C C . TRP A 1 91 ? 7.408 -5.684 -14.987 1.00 89.94 91 TRP A C 1
ATOM 716 O O . TRP A 1 91 ? 6.216 -5.642 -14.702 1.00 89.94 91 TRP A O 1
ATOM 726 N N . HIS A 1 92 ? 8.078 -4.611 -15.440 1.00 87.25 92 HIS A N 1
ATOM 727 C CA . HIS A 1 92 ? 7.510 -3.254 -15.542 1.00 87.25 92 HIS A CA 1
ATOM 728 C C . HIS A 1 92 ? 6.347 -3.162 -16.541 1.00 87.25 92 HIS A C 1
ATOM 730 O O . HIS A 1 92 ? 5.371 -2.453 -16.335 1.00 87.25 92 HIS A O 1
ATOM 736 N N . TYR A 1 93 ? 6.385 -3.950 -17.615 1.00 92.00 93 TYR A N 1
ATOM 737 C CA . TYR A 1 93 ? 5.244 -4.057 -18.527 1.00 92.00 93 TYR A CA 1
ATOM 738 C C . TYR A 1 93 ? 3.987 -4.566 -17.811 1.00 92.00 93 TYR A C 1
ATOM 740 O O . TYR A 1 93 ? 2.892 -4.020 -17.959 1.00 92.00 93 TYR A O 1
ATOM 748 N N . PHE A 1 94 ? 4.145 -5.606 -16.994 1.00 91.81 94 PHE A N 1
ATOM 749 C CA . PHE A 1 94 ? 3.032 -6.205 -16.270 1.00 91.81 94 PHE A CA 1
ATOM 750 C C . PHE A 1 94 ? 2.527 -5.316 -15.121 1.00 91.81 94 PHE A C 1
ATOM 752 O O . PHE A 1 94 ? 1.327 -5.308 -14.847 1.00 91.81 94 PHE A O 1
ATOM 759 N N . THR A 1 95 ? 3.384 -4.507 -14.490 1.00 89.12 95 THR A N 1
ATOM 760 C CA . THR A 1 95 ? 2.944 -3.530 -13.475 1.00 89.12 95 THR A CA 1
ATOM 761 C C . THR A 1 95 ? 2.095 -2.420 -14.080 1.00 89.12 95 THR A C 1
ATOM 763 O O . THR A 1 95 ? 1.044 -2.090 -13.524 1.00 89.12 95 THR A O 1
ATOM 766 N N . ILE A 1 96 ? 2.489 -1.889 -15.241 1.00 89.00 96 ILE A N 1
ATOM 767 C CA . ILE A 1 96 ? 1.719 -0.863 -15.954 1.00 89.00 96 ILE A CA 1
ATOM 768 C C . ILE A 1 96 ? 0.362 -1.429 -16.387 1.00 89.00 96 ILE A C 1
ATOM 770 O O . ILE A 1 96 ? -0.668 -0.794 -16.154 1.00 89.00 96 ILE A O 1
ATOM 774 N N . ARG A 1 97 ? 0.322 -2.658 -16.924 1.00 92.12 97 ARG A N 1
ATOM 775 C CA . ARG A 1 97 ? -0.949 -3.335 -17.239 1.00 92.12 97 ARG A CA 1
ATOM 776 C C . ARG A 1 97 ? -1.831 -3.533 -16.015 1.00 92.12 97 ARG A C 1
ATOM 778 O O . ARG A 1 97 ? -3.022 -3.255 -16.081 1.00 92.12 97 ARG A O 1
ATOM 785 N N . SER A 1 98 ? -1.255 -3.949 -14.888 1.00 89.88 98 SER A N 1
ATOM 786 C CA . SER A 1 98 ? -2.001 -4.063 -13.635 1.00 89.88 98 SER A CA 1
ATOM 787 C C . SER A 1 98 ? -2.604 -2.727 -13.200 1.00 89.88 98 SER A C 1
ATOM 789 O O . SER A 1 98 ? -3.782 -2.663 -12.845 1.00 89.88 98 SER A O 1
ATOM 791 N N . ARG A 1 99 ? -1.833 -1.633 -13.282 1.00 86.62 99 ARG A N 1
ATOM 792 C CA . ARG A 1 99 ? -2.334 -0.283 -12.997 1.00 86.62 99 ARG A CA 1
ATOM 793 C C . ARG A 1 99 ? -3.486 0.078 -13.932 1.00 86.62 99 ARG A C 1
ATOM 795 O O . ARG A 1 99 ? -4.530 0.496 -13.442 1.00 86.62 99 ARG A O 1
ATOM 802 N N . ARG A 1 100 ? -3.329 -0.133 -15.241 1.00 89.69 100 ARG A N 1
ATOM 803 C CA . ARG A 1 100 ? -4.396 0.086 -16.226 1.00 89.69 100 ARG A CA 1
ATOM 804 C C . ARG A 1 100 ? -5.656 -0.698 -15.868 1.00 89.69 100 ARG A C 1
ATOM 806 O O . ARG A 1 100 ? -6.741 -0.126 -15.839 1.00 89.69 100 ARG A O 1
ATOM 813 N N . ASP A 1 101 ? -5.518 -1.983 -15.551 1.00 86.69 101 ASP A N 1
ATOM 814 C CA . ASP A 1 101 ? -6.651 -2.854 -15.236 1.00 86.69 101 ASP A CA 1
ATOM 815 C C . ASP A 1 101 ? -7.367 -2.434 -13.950 1.00 86.69 101 ASP A C 1
ATOM 817 O O . ASP A 1 101 ? -8.594 -2.441 -13.899 1.00 86.69 101 ASP A O 1
ATOM 821 N N . ARG A 1 102 ? -6.633 -1.967 -12.935 1.00 85.06 102 ARG A N 1
ATOM 822 C CA . ARG A 1 102 ? -7.236 -1.382 -11.726 1.00 85.06 102 ARG A CA 1
ATOM 823 C C . ARG A 1 102 ? -8.069 -0.144 -12.029 1.00 85.06 102 ARG A C 1
ATOM 825 O O . ARG A 1 102 ? -9.104 0.051 -11.402 1.00 85.06 102 ARG A O 1
ATOM 832 N N . VAL A 1 103 ? -7.616 0.689 -12.961 1.00 80.38 103 VAL A N 1
ATOM 833 C CA . VAL A 1 103 ? -8.287 1.946 -13.324 1.00 80.38 103 VAL A CA 1
ATOM 834 C C . VAL A 1 103 ? -9.608 1.674 -14.030 1.00 80.38 103 VAL A C 1
ATOM 836 O O . VAL A 1 103 ? -10.593 2.353 -13.759 1.00 80.38 103 VAL A O 1
ATOM 839 N N . VAL A 1 104 ? -9.658 0.648 -14.882 1.00 83.44 104 VAL A N 1
ATOM 840 C CA . VAL A 1 104 ? -10.908 0.207 -15.525 1.00 83.44 104 VAL A CA 1
ATOM 841 C C . VAL A 1 104 ? -11.776 -0.681 -14.626 1.00 83.44 104 VAL A C 1
ATOM 843 O O . VAL A 1 104 ? -12.850 -1.096 -15.047 1.00 83.44 104 VAL A O 1
ATOM 846 N N . GLY A 1 105 ? -11.334 -0.976 -13.399 1.00 81.00 105 GLY A N 1
ATOM 847 C CA . GLY A 1 105 ? -12.061 -1.814 -12.440 1.00 81.00 105 GLY A CA 1
ATOM 848 C C . GLY A 1 105 ? -11.891 -3.327 -12.634 1.00 81.00 105 GLY A C 1
ATOM 849 O O . GLY A 1 105 ? -12.513 -4.106 -11.916 1.00 81.00 105 GLY A O 1
ATOM 850 N N . ASN A 1 106 ? -11.015 -3.770 -13.538 1.00 86.94 106 ASN A N 1
ATOM 851 C CA . ASN A 1 106 ? -10.732 -5.182 -13.815 1.00 86.94 106 ASN A CA 1
ATOM 852 C C . ASN A 1 106 ? -9.721 -5.762 -12.810 1.00 86.94 106 ASN A C 1
ATOM 854 O O . ASN A 1 106 ? -8.610 -6.160 -13.169 1.00 86.94 106 ASN A O 1
ATOM 858 N N . VAL A 1 107 ? -10.099 -5.811 -11.530 1.00 84.62 107 VAL A N 1
ATOM 859 C CA . VAL A 1 107 ? -9.199 -6.211 -10.429 1.00 84.62 107 VAL A CA 1
ATOM 860 C C . VAL A 1 107 ? -8.610 -7.615 -10.629 1.00 84.62 107 VAL A C 1
ATOM 862 O O . VAL A 1 107 ? -7.423 -7.816 -10.377 1.00 84.62 107 VAL A O 1
ATOM 865 N N . ASP A 1 108 ? -9.386 -8.565 -11.154 1.00 84.12 108 ASP A N 1
ATOM 866 C CA . ASP A 1 108 ? -8.910 -9.935 -11.400 1.00 84.12 108 ASP A CA 1
ATOM 867 C C . ASP A 1 108 ? -7.791 -9.982 -12.449 1.00 84.12 108 ASP A C 1
ATOM 869 O O . ASP A 1 108 ? -6.787 -10.672 -12.278 1.00 84.12 108 ASP A O 1
ATOM 873 N N . THR A 1 109 ? -7.919 -9.196 -13.522 1.00 87.31 109 THR A N 1
ATOM 874 C CA . THR A 1 109 ? -6.870 -9.107 -14.552 1.00 87.31 109 THR A CA 1
ATOM 875 C C . THR A 1 109 ? -5.641 -8.376 -14.012 1.00 87.31 109 THR A C 1
ATOM 877 O O . THR A 1 109 ? -4.507 -8.780 -14.278 1.00 87.31 109 THR A O 1
ATOM 880 N N . ALA A 1 110 ? -5.848 -7.349 -13.183 1.00 87.25 110 ALA A N 1
ATOM 881 C CA . ALA A 1 110 ? -4.761 -6.640 -12.522 1.00 87.25 110 ALA A CA 1
ATOM 882 C C . ALA A 1 110 ? -3.919 -7.551 -11.616 1.00 87.25 110 ALA A C 1
ATOM 884 O O . ALA A 1 110 ? -2.692 -7.415 -11.583 1.00 87.25 110 ALA A O 1
ATOM 885 N N . ILE A 1 111 ? -4.569 -8.481 -10.912 1.00 86.12 111 ILE A N 1
ATOM 886 C CA . ILE A 1 111 ? -3.927 -9.514 -10.092 1.00 86.12 111 ILE A CA 1
ATOM 887 C C . ILE A 1 111 ? -3.084 -10.450 -10.955 1.00 86.12 111 ILE A C 1
ATOM 889 O O . ILE A 1 111 ? -1.895 -10.603 -10.683 1.00 86.12 111 ILE A O 1
ATOM 893 N N . LEU A 1 112 ? -3.652 -11.006 -12.031 1.00 88.00 112 LEU A N 1
ATOM 894 C CA . LEU A 1 112 ? -2.917 -11.899 -12.937 1.00 88.00 112 LEU A CA 1
ATOM 895 C C . LEU A 1 112 ? -1.674 -11.217 -13.525 1.00 88.00 112 LEU A C 1
ATOM 897 O O . LEU A 1 112 ? -0.608 -11.823 -13.620 1.00 88.00 112 LEU A O 1
ATOM 901 N N . ASN A 1 113 ? -1.786 -9.934 -13.877 1.00 90.06 113 ASN A N 1
ATOM 902 C CA . ASN A 1 113 ? -0.640 -9.156 -14.334 1.00 90.06 113 ASN A CA 1
ATOM 903 C C . ASN A 1 113 ? 0.421 -9.001 -13.230 1.00 90.06 113 ASN A C 1
ATOM 905 O O . ASN A 1 113 ? 1.601 -9.194 -13.502 1.00 90.06 113 ASN A O 1
ATOM 909 N N . LEU A 1 114 ? 0.048 -8.721 -11.978 1.00 88.81 114 LEU A N 1
ATOM 910 C CA . LEU A 1 114 ? 1.031 -8.627 -10.887 1.00 88.81 114 LEU A CA 1
ATOM 911 C C . LEU A 1 114 ? 1.717 -9.953 -10.584 1.00 88.81 114 LEU A C 1
ATOM 913 O O . LEU A 1 114 ? 2.927 -9.965 -10.380 1.00 88.81 114 LEU A O 1
ATOM 917 N N . GLU A 1 115 ? 0.985 -11.063 -10.602 1.00 87.06 115 GLU A N 1
ATOM 918 C CA . GLU A 1 115 ? 1.577 -12.396 -10.462 1.00 87.06 115 GLU A CA 1
ATOM 919 C C . GLU A 1 115 ? 2.644 -12.635 -11.537 1.00 87.06 115 GLU A C 1
ATOM 921 O O . GLU A 1 115 ? 3.732 -13.144 -11.260 1.00 87.06 115 GLU A O 1
ATOM 926 N N . GLU A 1 116 ? 2.365 -12.210 -12.767 1.00 89.75 116 GLU A N 1
ATOM 927 C CA . GLU A 1 116 ? 3.292 -12.337 -13.884 1.00 89.75 116 GLU A CA 1
ATOM 928 C C . GLU A 1 116 ? 4.495 -11.383 -13.777 1.00 89.75 116 GLU A C 1
ATOM 930 O O . GLU A 1 116 ? 5.614 -11.756 -14.160 1.00 89.75 116 GLU A O 1
ATOM 935 N N . ALA A 1 117 ? 4.292 -10.195 -13.197 1.00 89.81 117 ALA A N 1
ATOM 936 C CA . ALA A 1 117 ? 5.350 -9.249 -12.852 1.00 89.81 117 ALA A CA 1
ATOM 937 C C . ALA A 1 117 ? 6.293 -9.834 -11.790 1.00 89.81 117 ALA A C 1
ATOM 939 O O . ALA A 1 117 ? 7.508 -9.842 -11.986 1.00 89.81 117 ALA A O 1
ATOM 940 N N . ILE A 1 118 ? 5.745 -10.399 -10.709 1.00 86.19 118 ILE A N 1
ATOM 941 C CA . ILE A 1 118 ? 6.503 -10.990 -9.594 1.00 86.19 118 ILE A CA 1
ATOM 942 C C . ILE A 1 118 ? 7.409 -12.124 -10.079 1.00 86.19 118 ILE A C 1
ATOM 944 O O . ILE A 1 118 ? 8.568 -12.203 -9.669 1.00 86.19 118 ILE A O 1
ATOM 948 N N . LYS A 1 119 ? 6.932 -12.975 -10.997 1.00 85.62 119 LYS A N 1
ATOM 949 C CA . LYS A 1 119 ? 7.748 -14.054 -11.587 1.00 85.62 119 LYS A CA 1
ATOM 950 C C . LYS A 1 119 ? 9.008 -13.537 -12.297 1.00 85.62 119 LYS A C 1
ATOM 952 O O . LYS A 1 119 ? 9.995 -14.262 -12.367 1.00 85.62 119 LYS A O 1
ATOM 957 N N . ARG A 1 120 ? 8.977 -12.307 -12.825 1.00 88.06 120 ARG A N 1
ATOM 958 C CA . ARG A 1 120 ? 10.045 -11.697 -13.647 1.00 88.06 120 ARG A CA 1
ATOM 959 C C . ARG A 1 120 ? 10.867 -10.638 -12.932 1.00 88.06 120 ARG A C 1
ATOM 961 O O . ARG A 1 120 ? 11.909 -10.240 -13.445 1.00 88.06 120 ARG A O 1
ATOM 968 N N . ALA A 1 121 ? 10.370 -10.128 -11.816 1.00 84.88 121 ALA A N 1
ATOM 969 C CA . ALA A 1 121 ? 11.010 -9.042 -11.104 1.00 84.88 121 ALA A CA 1
ATOM 970 C C . ALA A 1 121 ? 12.318 -9.510 -10.447 1.00 84.88 121 ALA A C 1
ATOM 972 O O . ALA A 1 121 ? 12.405 -10.658 -9.999 1.00 84.88 121 ALA A O 1
ATOM 973 N N . PRO A 1 122 ? 13.344 -8.647 -10.364 1.00 82.19 122 PRO A N 1
ATOM 974 C CA . PRO A 1 122 ? 14.486 -8.907 -9.497 1.00 82.19 122 PRO A CA 1
ATOM 975 C C . PRO A 1 122 ? 14.036 -8.925 -8.021 1.00 82.19 122 PRO A C 1
ATOM 977 O O . PRO A 1 122 ? 13.002 -8.335 -7.697 1.00 82.19 122 PRO A O 1
ATOM 980 N N . PRO A 1 123 ? 14.788 -9.571 -7.108 1.00 74.06 123 PRO A N 1
ATOM 981 C CA . PRO A 1 123 ? 14.413 -9.677 -5.693 1.00 74.06 123 PRO A CA 1
ATOM 982 C C . PRO A 1 123 ? 14.049 -8.342 -5.031 1.00 74.06 123 PRO A C 1
ATOM 984 O O . PRO A 1 123 ? 13.071 -8.283 -4.292 1.00 74.06 123 PRO A O 1
ATOM 987 N N . THR A 1 124 ? 14.770 -7.268 -5.367 1.00 71.62 124 THR A N 1
ATOM 988 C CA . THR A 1 124 ? 14.538 -5.908 -4.851 1.00 71.62 124 THR A CA 1
ATOM 989 C C . THR A 1 124 ? 13.149 -5.361 -5.186 1.00 71.62 124 THR A C 1
ATOM 991 O O . THR A 1 124 ? 12.566 -4.634 -4.392 1.00 71.62 124 THR A O 1
ATOM 994 N N . GLU A 1 125 ? 12.595 -5.741 -6.338 1.00 75.56 125 GLU A N 1
ATOM 995 C CA . GLU A 1 125 ? 11.297 -5.258 -6.823 1.00 75.56 125 GLU A CA 1
ATOM 996 C C . GLU A 1 125 ? 10.156 -6.215 -6.465 1.00 75.56 125 GLU A C 1
ATOM 998 O O . GLU A 1 125 ? 9.014 -5.793 -6.283 1.00 75.56 125 GLU A O 1
ATOM 1003 N N . LYS A 1 126 ? 10.446 -7.519 -6.318 1.00 76.06 126 LYS A N 1
ATOM 1004 C CA . LYS A 1 126 ? 9.436 -8.540 -5.985 1.00 76.06 126 LYS A CA 1
ATOM 1005 C C . LYS A 1 126 ? 8.634 -8.178 -4.745 1.00 76.06 126 LYS A C 1
ATOM 1007 O O . LYS A 1 126 ? 7.435 -8.434 -4.723 1.00 76.06 126 LYS A O 1
ATOM 1012 N N . TYR A 1 127 ? 9.263 -7.565 -3.747 1.00 67.50 127 TYR A N 1
ATOM 1013 C CA . TYR A 1 127 ? 8.572 -7.150 -2.534 1.00 67.50 127 TYR A CA 1
ATOM 1014 C C . TYR A 1 127 ? 7.472 -6.121 -2.804 1.00 67.50 127 TYR A C 1
ATOM 1016 O O . TYR A 1 127 ? 6.328 -6.335 -2.411 1.00 67.50 127 TYR A O 1
ATOM 1024 N N . ALA A 1 128 ? 7.801 -5.011 -3.472 1.00 72.31 128 ALA A N 1
ATOM 1025 C CA . ALA A 1 128 ? 6.834 -3.943 -3.716 1.00 72.31 128 ALA A CA 1
ATOM 1026 C C . ALA A 1 128 ? 5.633 -4.485 -4.506 1.00 72.31 128 ALA A C 1
ATOM 1028 O O . ALA A 1 128 ? 4.482 -4.130 -4.247 1.00 72.31 128 ALA A O 1
ATOM 1029 N N . LEU A 1 129 ? 5.905 -5.425 -5.413 1.00 74.50 129 LEU A N 1
ATOM 1030 C CA . LEU A 1 129 ? 4.895 -6.130 -6.191 1.00 74.50 129 LEU A CA 1
ATOM 1031 C C . LEU A 1 129 ? 4.067 -7.114 -5.367 1.00 74.50 129 LEU A C 1
ATOM 1033 O O . LEU A 1 129 ? 2.856 -7.173 -5.561 1.00 74.50 129 LEU A O 1
ATOM 1037 N N . LEU A 1 130 ? 4.681 -7.860 -4.448 1.00 72.25 130 LEU A N 1
ATOM 1038 C CA . LEU A 1 130 ? 3.975 -8.764 -3.541 1.00 72.25 130 LEU A CA 1
ATOM 1039 C C . LEU A 1 130 ? 3.091 -7.989 -2.563 1.00 72.25 130 LEU A C 1
ATOM 1041 O O . LEU A 1 130 ? 1.940 -8.368 -2.375 1.00 72.25 130 LEU A O 1
ATOM 1045 N N . SER A 1 131 ? 3.572 -6.874 -2.014 1.00 64.19 131 SER A N 1
ATOM 1046 C CA . SER A 1 131 ? 2.783 -5.976 -1.163 1.00 64.19 131 SER A CA 1
ATOM 1047 C C . SER A 1 131 ? 1.611 -5.367 -1.927 1.00 64.19 131 SER A C 1
ATOM 1049 O O . SER A 1 131 ? 0.489 -5.314 -1.421 1.00 64.19 131 SER A O 1
ATOM 1051 N N . LEU A 1 132 ? 1.832 -4.970 -3.183 1.00 76.31 132 LEU A N 1
ATOM 1052 C CA . LEU A 1 132 ? 0.756 -4.486 -4.038 1.00 76.31 132 LEU A CA 1
ATOM 1053 C C . LEU A 1 132 ? -0.261 -5.594 -4.353 1.00 76.31 132 LEU A C 1
ATOM 1055 O O . LEU A 1 132 ? -1.464 -5.362 -4.244 1.00 76.31 132 LEU A O 1
ATOM 1059 N N . LEU A 1 133 ? 0.196 -6.796 -4.703 1.00 75.19 133 LEU A N 1
ATOM 1060 C CA . LEU A 1 133 ? -0.676 -7.940 -4.958 1.00 75.19 133 LEU A CA 1
ATOM 1061 C C . LEU A 1 133 ? -1.490 -8.304 -3.709 1.00 75.19 133 LEU A C 1
ATOM 1063 O O . LEU A 1 133 ? -2.705 -8.461 -3.798 1.00 75.19 133 LEU A O 1
ATOM 1067 N N . ALA A 1 134 ? -0.848 -8.361 -2.543 1.00 68.31 134 ALA A N 1
ATOM 1068 C CA . ALA A 1 134 ? -1.508 -8.642 -1.278 1.00 68.31 134 ALA A CA 1
ATOM 1069 C C . ALA A 1 134 ? -2.566 -7.579 -0.945 1.00 68.31 134 ALA A C 1
ATOM 1071 O O . ALA A 1 134 ? -3.672 -7.931 -0.545 1.00 68.31 134 ALA A O 1
ATOM 1072 N N . SER A 1 135 ? -2.297 -6.297 -1.222 1.00 70.00 135 SER A N 1
ATOM 1073 C CA . SER A 1 135 ? -3.290 -5.226 -1.056 1.00 70.00 135 SER A CA 1
ATOM 1074 C C . SER A 1 135 ? -4.520 -5.388 -1.962 1.00 70.00 135 SER A C 1
ATOM 1076 O O . SER A 1 135 ? -5.634 -5.049 -1.563 1.00 70.00 135 SER A O 1
ATOM 1078 N N . LEU A 1 136 ? -4.355 -5.928 -3.176 1.00 73.19 136 LEU A N 1
ATOM 1079 C CA . LEU A 1 136 ? -5.481 -6.202 -4.075 1.00 73.19 136 LEU A CA 1
ATOM 1080 C C . LEU A 1 136 ? -6.265 -7.439 -3.644 1.00 73.19 136 LEU A C 1
ATOM 1082 O O . LEU A 1 136 ? -7.493 -7.432 -3.695 1.00 73.19 136 LEU A O 1
ATOM 1086 N N . GLU A 1 137 ? -5.574 -8.480 -3.191 1.00 77.19 137 GLU A N 1
ATOM 1087 C CA . GLU A 1 137 ? -6.213 -9.683 -2.657 1.00 77.19 137 GLU A CA 1
ATOM 1088 C C . GLU A 1 137 ? -6.987 -9.389 -1.363 1.00 77.19 137 GLU A C 1
ATOM 1090 O O . GLU A 1 137 ? -8.086 -9.913 -1.173 1.00 77.19 137 GLU A O 1
ATOM 1095 N N . LEU A 1 138 ? -6.489 -8.463 -0.537 1.00 63.91 138 LEU A N 1
ATOM 1096 C CA . LEU A 1 138 ? -7.206 -7.936 0.626 1.00 63.91 138 LEU A CA 1
ATOM 1097 C C . LEU A 1 138 ? -8.521 -7.262 0.235 1.00 63.91 138 LEU A C 1
ATOM 1099 O O . LEU A 1 138 ? -9.563 -7.584 0.801 1.00 63.91 138 LEU A O 1
ATOM 1103 N N . ARG A 1 139 ? -8.505 -6.408 -0.796 1.00 70.88 139 ARG A N 1
ATOM 1104 C CA . ARG A 1 139 ? -9.726 -5.770 -1.328 1.00 70.88 139 ARG A CA 1
ATOM 1105 C C . ARG A 1 139 ? -10.718 -6.781 -1.899 1.00 70.88 139 ARG A C 1
ATOM 1107 O O . ARG A 1 139 ? -11.925 -6.570 -1.837 1.00 70.88 139 ARG A O 1
ATOM 1114 N N . ARG A 1 140 ? -10.226 -7.897 -2.447 1.00 71.75 140 ARG A N 1
ATOM 1115 C CA . ARG A 1 140 ? -11.070 -9.028 -2.871 1.00 71.75 140 ARG A CA 1
ATOM 1116 C C . ARG A 1 140 ? -11.570 -9.877 -1.711 1.00 71.75 140 ARG A C 1
ATOM 1118 O O . ARG A 1 140 ? -12.374 -10.779 -1.935 1.00 71.75 140 ARG A O 1
ATOM 1125 N N . ARG A 1 141 ? -11.094 -9.615 -0.493 1.00 67.81 141 ARG A N 1
ATOM 1126 C CA . ARG A 1 141 ? -11.338 -10.439 0.687 1.00 67.81 141 ARG A CA 1
ATOM 1127 C C . ARG A 1 141 ? -10.962 -11.898 0.435 1.00 67.81 141 ARG A C 1
ATOM 1129 O O . ARG A 1 141 ? -11.676 -12.809 0.858 1.00 67.81 141 ARG A O 1
ATOM 1136 N N . SER A 1 142 ? -9.853 -12.124 -0.260 1.00 69.31 142 SER A N 1
ATOM 1137 C CA . SER A 1 142 ? -9.346 -13.468 -0.481 1.00 69.31 142 SER A CA 1
ATOM 1138 C C . SER A 1 142 ? -8.327 -13.836 0.601 1.00 69.31 142 SER A C 1
ATOM 1140 O O . SER A 1 142 ? -7.431 -13.065 0.945 1.00 69.31 142 SER A O 1
ATOM 1142 N N . GLY A 1 143 ? -8.392 -15.079 1.083 1.00 74.75 143 GLY A N 1
ATOM 1143 C CA . GLY A 1 143 ? -7.367 -15.627 1.978 1.00 74.75 143 GLY A CA 1
ATOM 1144 C C . GLY A 1 143 ? -5.981 -15.753 1.326 1.00 74.75 143 GLY A C 1
ATOM 1145 O O . GLY A 1 143 ? -5.018 -16.096 2.009 1.00 74.75 143 GLY A O 1
ATOM 1146 N N . ARG A 1 144 ? -5.842 -15.463 0.018 1.00 83.69 144 ARG A N 1
ATOM 1147 C CA . ARG A 1 144 ? -4.563 -15.550 -0.706 1.00 83.69 144 ARG A CA 1
ATOM 1148 C C . ARG A 1 144 ? -3.553 -14.522 -0.205 1.00 83.69 144 ARG A C 1
ATOM 1150 O O . ARG A 1 144 ? -2.361 -14.818 -0.215 1.00 83.69 144 ARG A O 1
ATOM 1157 N N . ALA A 1 145 ? -4.013 -13.363 0.278 1.00 82.88 145 ALA A N 1
ATOM 1158 C CA . ALA A 1 145 ? -3.142 -12.332 0.848 1.00 82.88 145 ALA A CA 1
ATOM 1159 C C . ALA A 1 145 ? -2.264 -12.881 1.987 1.00 82.88 145 ALA A C 1
ATOM 1161 O O . ALA A 1 145 ? -1.073 -12.589 2.041 1.00 82.88 145 ALA A O 1
ATOM 1162 N N . ILE A 1 146 ? -2.820 -13.756 2.833 1.00 85.69 146 ILE A N 1
ATOM 1163 C CA . ILE A 1 146 ? -2.093 -14.407 3.934 1.00 85.69 146 ILE A CA 1
ATOM 1164 C C . ILE A 1 146 ? -0.922 -15.238 3.392 1.00 85.69 146 ILE A C 1
ATOM 1166 O O . ILE A 1 146 ? 0.196 -15.121 3.886 1.00 85.69 146 ILE A O 1
ATOM 1170 N N . GLY A 1 147 ? -1.157 -16.052 2.357 1.00 85.88 147 GLY A N 1
ATOM 1171 C CA . GLY A 1 147 ? -0.101 -16.851 1.726 1.00 85.88 147 GLY A CA 1
ATOM 1172 C C . GLY A 1 147 ? 0.988 -15.988 1.084 1.00 85.88 147 GLY A C 1
ATOM 1173 O O . GLY A 1 147 ? 2.169 -16.293 1.204 1.00 85.88 147 GLY A O 1
ATOM 1174 N N . LEU A 1 148 ? 0.608 -14.870 0.461 1.00 84.38 148 LEU A N 1
ATOM 1175 C CA . LEU A 1 148 ? 1.562 -13.938 -0.147 1.00 84.38 148 LEU A CA 1
ATOM 1176 C C . LEU A 1 148 ? 2.455 -13.256 0.892 1.00 84.38 148 LEU A C 1
ATOM 1178 O O . LEU A 1 148 ? 3.663 -13.188 0.685 1.00 84.38 148 LEU A O 1
ATOM 1182 N N . TYR A 1 149 ? 1.893 -12.791 2.011 1.00 85.06 149 TYR A N 1
ATOM 1183 C CA . TYR A 1 149 ? 2.695 -12.201 3.083 1.00 85.06 149 TYR A CA 1
ATOM 1184 C C . TYR A 1 149 ? 3.619 -13.218 3.759 1.00 85.06 149 TYR A C 1
ATOM 1186 O O . TYR A 1 149 ? 4.748 -12.866 4.085 1.00 85.06 149 TYR A O 1
ATOM 1194 N N . LYS A 1 150 ? 3.202 -14.483 3.901 1.00 89.06 150 LYS A N 1
ATOM 1195 C CA . LYS A 1 150 ? 4.096 -15.554 4.374 1.00 89.06 150 LYS A CA 1
ATOM 1196 C C . LYS A 1 150 ? 5.297 -15.743 3.441 1.00 89.06 150 LYS A C 1
ATOM 1198 O O . LYS A 1 150 ? 6.427 -15.728 3.910 1.00 89.06 150 LYS A O 1
ATOM 1203 N N . ASN A 1 151 ? 5.067 -15.784 2.126 1.00 85.19 151 ASN A N 1
ATOM 1204 C CA . ASN A 1 151 ? 6.155 -15.862 1.145 1.00 85.19 151 ASN A CA 1
ATOM 1205 C C . ASN A 1 151 ? 7.088 -14.639 1.206 1.00 85.19 151 ASN A C 1
ATOM 1207 O O . ASN A 1 151 ? 8.295 -14.772 1.005 1.00 85.19 151 ASN A O 1
ATOM 1211 N N . ILE A 1 152 ? 6.542 -13.439 1.463 1.00 81.56 152 ILE A N 1
ATOM 1212 C CA . ILE A 1 152 ? 7.366 -12.248 1.699 1.00 81.56 152 ILE A CA 1
ATOM 1213 C C . ILE A 1 152 ? 8.253 -12.487 2.921 1.00 81.56 152 ILE A C 1
ATOM 1215 O O . ILE A 1 152 ? 9.464 -12.349 2.798 1.00 81.56 152 ILE A O 1
ATOM 1219 N N . LEU A 1 153 ? 7.689 -12.878 4.064 1.00 85.56 153 LEU A N 1
ATOM 1220 C CA . LEU A 1 153 ? 8.447 -13.071 5.305 1.00 85.56 153 LEU A CA 1
ATOM 1221 C C . LEU A 1 153 ? 9.590 -14.078 5.144 1.00 85.56 153 LEU A C 1
ATOM 1223 O O . LEU A 1 153 ? 10.723 -13.750 5.487 1.00 85.56 153 LEU A O 1
ATOM 1227 N N . GLU A 1 154 ? 9.335 -15.223 4.506 1.00 86.88 154 GLU A N 1
ATOM 1228 C CA . GLU A 1 154 ? 10.370 -16.221 4.193 1.00 86.88 154 GLU A CA 1
ATOM 1229 C C . GLU A 1 154 ? 11.520 -15.627 3.361 1.00 86.88 154 GLU A C 1
ATOM 1231 O O . GLU A 1 154 ? 12.691 -15.945 3.569 1.00 86.88 154 GLU A O 1
ATOM 1236 N N . SER A 1 155 ? 11.211 -14.724 2.425 1.00 80.12 155 SER A N 1
ATOM 1237 C CA . SER A 1 155 ? 12.239 -14.041 1.634 1.00 80.12 155 SER A CA 1
ATOM 1238 C C . SER A 1 155 ? 12.991 -12.968 2.431 1.00 80.12 155 SER A C 1
ATOM 1240 O O . SER A 1 155 ? 14.193 -12.784 2.237 1.00 80.12 155 SER A O 1
ATOM 1242 N N . VAL A 1 156 ? 12.310 -12.273 3.344 1.00 80.06 156 VAL A N 1
ATOM 1243 C CA . VAL A 1 156 ? 12.868 -11.141 4.093 1.00 80.06 156 VAL A CA 1
ATOM 1244 C C . VAL A 1 156 ? 13.793 -11.599 5.210 1.00 80.06 156 VAL A C 1
ATOM 1246 O O . VAL A 1 156 ? 14.816 -10.945 5.421 1.00 80.06 156 VAL A O 1
ATOM 1249 N N . GLU A 1 157 ? 13.512 -12.737 5.851 1.00 76.62 157 GLU A N 1
ATOM 1250 C CA . GLU A 1 157 ? 14.402 -13.349 6.850 1.00 76.62 157 GLU A CA 1
ATOM 1251 C C . GLU A 1 157 ? 15.833 -13.527 6.314 1.00 76.62 157 GLU A C 1
ATOM 1253 O O . GLU A 1 157 ? 16.802 -13.376 7.055 1.00 76.62 157 GLU A O 1
ATOM 1258 N N . SER A 1 158 ? 15.985 -13.739 5.002 1.00 72.12 158 SER A N 1
ATOM 1259 C CA . SER A 1 158 ? 17.294 -13.850 4.344 1.00 72.12 158 SER A CA 1
ATOM 1260 C C . SER A 1 158 ? 17.984 -12.511 4.030 1.00 72.12 158 SER A C 1
ATOM 1262 O O . SER A 1 158 ? 19.184 -12.486 3.764 1.00 72.12 158 SER A O 1
ATOM 1264 N N . SER A 1 159 ? 17.250 -11.393 4.046 1.00 70.12 159 SER A N 1
ATOM 1265 C CA . SER A 1 159 ? 17.698 -10.090 3.525 1.00 70.12 159 SER A CA 1
ATOM 1266 C C . SER A 1 159 ? 18.227 -9.114 4.582 1.00 70.12 159 SER A C 1
ATOM 1268 O O . SER A 1 159 ? 18.769 -8.071 4.223 1.00 70.12 159 SER A O 1
ATOM 1270 N N . SER A 1 160 ? 18.090 -9.428 5.877 1.00 80.25 160 SER A N 1
ATOM 1271 C CA . SER A 1 160 ? 18.395 -8.541 7.021 1.00 80.25 160 SER A CA 1
ATOM 1272 C C . SER A 1 160 ? 17.655 -7.187 7.043 1.00 80.25 160 SER A C 1
ATOM 1274 O O . SER A 1 160 ? 17.896 -6.375 7.936 1.00 80.25 160 SER A O 1
ATOM 1276 N N . ASP A 1 161 ? 16.724 -6.940 6.115 1.00 85.62 161 ASP A N 1
ATOM 1277 C CA . ASP A 1 161 ? 15.943 -5.703 6.061 1.00 85.62 161 ASP A CA 1
ATOM 1278 C C . ASP A 1 161 ? 14.818 -5.719 7.110 1.00 85.62 161 ASP A C 1
ATOM 1280 O O . ASP A 1 161 ? 13.714 -6.223 6.897 1.00 85.62 161 ASP A O 1
ATOM 1284 N N . GLN A 1 162 ? 15.115 -5.155 8.280 1.00 88.44 162 GLN A N 1
ATOM 1285 C CA . GLN A 1 162 ? 14.188 -5.090 9.412 1.00 88.44 162 GLN A CA 1
ATOM 1286 C C . GLN A 1 162 ? 12.949 -4.233 9.121 1.00 88.44 162 GLN A C 1
ATOM 1288 O O . GLN A 1 162 ? 11.854 -4.551 9.585 1.00 88.44 162 GLN A O 1
ATOM 1293 N N . ARG A 1 163 ? 13.085 -3.165 8.321 1.00 86.44 163 ARG A N 1
ATOM 1294 C CA . ARG A 1 163 ? 11.946 -2.306 7.959 1.00 86.44 163 ARG A CA 1
ATOM 1295 C C . ARG A 1 163 ? 10.975 -3.079 7.083 1.00 86.44 163 ARG A C 1
ATOM 1297 O O . ARG A 1 163 ? 9.757 -2.933 7.182 1.00 86.44 163 ARG A O 1
ATOM 1304 N N . LEU A 1 164 ? 11.521 -3.888 6.192 1.00 82.88 164 LEU A N 1
ATOM 1305 C CA . LEU A 1 164 ? 10.738 -4.760 5.344 1.00 82.88 164 LEU A CA 1
ATOM 1306 C C . LEU A 1 164 ? 10.008 -5.829 6.152 1.00 82.88 164 LEU A C 1
ATOM 1308 O O . LEU A 1 164 ? 8.825 -6.087 5.924 1.00 82.88 164 LEU A O 1
ATOM 1312 N N . HIS A 1 165 ? 10.715 -6.400 7.124 1.00 88.94 165 HIS A N 1
ATOM 1313 C CA . HIS A 1 165 ? 10.205 -7.447 7.992 1.00 88.94 165 HIS A CA 1
ATOM 1314 C C . HIS A 1 165 ? 8.999 -6.958 8.797 1.00 88.94 165 HIS A C 1
ATOM 1316 O O . HIS A 1 165 ? 7.933 -7.575 8.744 1.00 88.94 165 HIS A O 1
ATOM 1322 N N . SER A 1 166 ? 9.121 -5.808 9.464 1.00 92.12 166 SER A N 1
ATOM 1323 C CA . SER A 1 166 ? 8.030 -5.249 10.264 1.00 92.12 166 SER A CA 1
ATOM 1324 C C . SER A 1 166 ? 6.790 -4.927 9.419 1.00 92.12 166 SER A C 1
ATOM 1326 O O . SER A 1 166 ? 5.667 -5.256 9.804 1.00 92.12 166 SER A O 1
ATOM 1328 N N . ASN A 1 167 ? 6.972 -4.378 8.213 1.00 88.50 167 ASN A N 1
ATOM 1329 C CA . ASN A 1 167 ? 5.864 -4.099 7.294 1.00 88.50 167 ASN A CA 1
ATOM 1330 C C . ASN A 1 167 ? 5.159 -5.370 6.802 1.00 88.50 167 ASN A C 1
ATOM 1332 O O . ASN A 1 167 ? 3.928 -5.398 6.718 1.00 88.50 167 ASN A O 1
ATOM 1336 N N . ALA A 1 168 ? 5.917 -6.422 6.487 1.00 88.88 168 ALA A N 1
ATOM 1337 C CA . ALA A 1 168 ? 5.356 -7.700 6.061 1.00 88.88 168 ALA A CA 1
ATOM 1338 C C . ALA A 1 168 ? 4.562 -8.380 7.191 1.00 88.88 168 ALA A C 1
ATOM 1340 O O . ALA A 1 168 ? 3.466 -8.884 6.938 1.00 88.88 168 ALA A O 1
ATOM 1341 N N . LEU A 1 169 ? 5.061 -8.324 8.433 1.00 93.81 169 LEU A N 1
ATOM 1342 C CA . LEU A 1 169 ? 4.352 -8.815 9.619 1.00 93.81 169 LEU A CA 1
ATOM 1343 C C . LEU A 1 169 ? 3.043 -8.049 9.852 1.00 93.81 169 LEU A C 1
ATOM 1345 O O . LEU A 1 169 ? 1.996 -8.672 10.029 1.00 93.81 169 LEU A O 1
ATOM 1349 N N . ASN A 1 170 ? 3.060 -6.713 9.769 1.00 93.81 170 ASN A N 1
ATOM 1350 C CA . ASN A 1 170 ? 1.838 -5.911 9.879 1.00 93.81 170 ASN A CA 1
ATOM 1351 C C . ASN A 1 170 ? 0.818 -6.259 8.780 1.00 93.81 170 ASN A C 1
ATOM 1353 O O . ASN A 1 170 ? -0.364 -6.440 9.068 1.00 93.81 170 ASN A O 1
ATOM 1357 N N . GLY A 1 171 ? 1.264 -6.409 7.529 1.00 89.50 171 GLY A N 1
ATOM 1358 C CA . GLY A 1 171 ? 0.396 -6.810 6.420 1.00 89.50 171 GLY A CA 1
ATOM 1359 C C . GLY A 1 171 ? -0.231 -8.197 6.613 1.00 89.50 171 GLY A C 1
ATOM 1360 O O . GLY A 1 171 ? -1.432 -8.377 6.376 1.00 89.50 171 GLY A O 1
ATOM 1361 N N . LEU A 1 172 ? 0.547 -9.166 7.109 1.00 92.12 172 LEU A N 1
ATOM 1362 C CA . LEU A 1 172 ? 0.062 -10.503 7.458 1.00 92.12 172 LEU A CA 1
ATOM 1363 C C . LEU A 1 172 ? -0.981 -10.450 8.582 1.00 92.12 172 LEU A C 1
ATOM 1365 O O . LEU A 1 172 ? -2.062 -11.034 8.454 1.00 92.12 172 LEU A O 1
ATOM 1369 N N . ALA A 1 173 ? -0.669 -9.730 9.659 1.00 95.00 173 ALA A N 1
ATOM 1370 C CA . ALA A 1 173 ? -1.541 -9.563 10.813 1.00 95.00 173 ALA A CA 1
ATOM 1371 C C . ALA A 1 173 ? -2.867 -8.895 10.423 1.00 95.00 173 ALA A C 1
ATOM 1373 O O . ALA A 1 173 ? -3.942 -9.394 10.764 1.00 95.00 173 ALA A O 1
ATOM 1374 N N . TYR A 1 174 ? -2.810 -7.827 9.625 1.00 92.81 174 TYR A N 1
ATOM 1375 C CA . TYR A 1 174 ? -3.997 -7.133 9.130 1.00 92.81 174 TYR A CA 1
ATOM 1376 C C . TYR A 1 174 ? -4.855 -8.023 8.221 1.00 92.81 174 TYR A C 1
ATOM 1378 O O . TYR A 1 174 ? -6.079 -8.071 8.362 1.00 92.81 174 TYR A O 1
ATOM 1386 N N . SER A 1 175 ? -4.220 -8.810 7.345 1.00 90.00 175 SER A N 1
ATOM 1387 C CA . SER A 1 175 ? -4.922 -9.768 6.479 1.00 90.00 175 SER A CA 1
ATOM 1388 C C . SER A 1 175 ? -5.690 -10.814 7.282 1.00 90.00 175 SER A C 1
ATOM 1390 O O . SER A 1 175 ? -6.865 -11.079 7.020 1.00 90.00 175 SER A O 1
ATOM 1392 N N . ARG A 1 176 ? -5.052 -11.378 8.310 1.00 92.75 176 ARG A N 1
ATOM 1393 C CA . ARG A 1 176 ? -5.698 -12.290 9.260 1.00 92.75 176 ARG A CA 1
ATOM 1394 C C . ARG A 1 176 ? -6.862 -11.625 9.999 1.00 92.75 176 ARG A C 1
ATOM 1396 O O . ARG A 1 176 ? -7.929 -12.228 10.127 1.00 92.75 176 ARG A O 1
ATOM 1403 N N . ALA A 1 177 ? -6.689 -10.371 10.418 1.00 93.25 177 ALA A N 1
ATOM 1404 C CA . ALA A 1 177 ? -7.702 -9.598 11.131 1.00 93.25 177 ALA A CA 1
ATOM 1405 C C . ALA A 1 177 ? -8.974 -9.371 10.298 1.00 93.25 177 ALA A C 1
ATOM 1407 O O . ALA A 1 177 ? -10.075 -9.660 10.774 1.00 93.25 177 ALA A O 1
ATOM 1408 N N . ILE A 1 178 ? -8.834 -8.933 9.038 1.00 90.19 178 ILE A N 1
ATOM 1409 C CA . ILE A 1 178 ? -9.964 -8.729 8.110 1.00 90.19 178 ILE A CA 1
ATOM 1410 C C . ILE A 1 178 ? -10.778 -10.017 7.945 1.00 90.19 178 ILE A C 1
ATOM 1412 O O . ILE A 1 178 ? -12.012 -9.987 7.945 1.00 90.19 178 ILE A O 1
ATOM 1416 N N . HIS A 1 179 ? -10.093 -11.157 7.847 1.00 88.12 179 HIS A N 1
ATOM 1417 C CA . HIS A 1 179 ? -10.716 -12.468 7.674 1.00 88.12 179 HIS A CA 1
ATOM 1418 C C . HIS A 1 179 ? -11.168 -13.135 8.972 1.00 88.12 179 HIS A C 1
ATOM 1420 O O . HIS A 1 179 ? -11.766 -14.209 8.911 1.00 88.12 179 HIS A O 1
ATOM 1426 N N . ARG A 1 180 ? -10.923 -12.511 10.132 1.00 91.00 180 ARG A N 1
ATOM 1427 C CA . ARG A 1 180 ? -11.171 -13.098 11.460 1.00 91.00 180 ARG A CA 1
ATOM 1428 C C . ARG A 1 180 ? -10.548 -14.489 11.605 1.00 91.00 180 ARG A C 1
ATOM 1430 O O . ARG A 1 180 ? -11.152 -15.397 12.172 1.00 91.00 180 ARG A O 1
ATOM 1437 N N . PHE A 1 181 ? -9.353 -14.653 11.057 1.00 91.81 181 PHE A N 1
ATOM 1438 C CA . PHE A 1 181 ? -8.658 -15.928 10.954 1.00 91.81 181 PHE A CA 1
ATOM 1439 C C . PHE A 1 181 ? -7.367 -15.879 11.769 1.00 91.81 181 PHE A C 1
ATOM 1441 O O . PHE A 1 181 ? -6.615 -14.921 11.637 1.00 91.81 181 PHE A O 1
ATOM 1448 N N . GLU A 1 182 ? -7.104 -16.897 12.598 1.00 95.00 182 GLU A N 1
ATOM 1449 C CA . GLU A 1 182 ? -5.883 -16.995 13.425 1.00 95.00 182 GLU A CA 1
ATOM 1450 C C . GLU A 1 182 ? -5.554 -15.691 14.190 1.00 95.00 182 GLU A C 1
ATOM 1452 O O . GLU A 1 182 ? -4.423 -15.207 14.157 1.00 95.00 182 GLU A O 1
ATOM 1457 N N . LEU A 1 183 ? -6.543 -15.088 14.860 1.00 96.38 183 LEU A N 1
ATOM 1458 C CA . LEU A 1 183 ? -6.388 -13.763 15.478 1.00 96.38 183 LEU A CA 1
ATOM 1459 C C . LEU A 1 183 ? -5.307 -13.707 16.568 1.00 96.38 183 LEU A C 1
ATOM 1461 O O . LEU A 1 183 ? -4.636 -12.687 16.692 1.00 96.38 183 LEU A O 1
ATOM 1465 N N . ASP A 1 184 ? -5.082 -14.793 17.309 1.00 98.12 184 ASP A N 1
ATOM 1466 C CA . ASP A 1 184 ? -3.976 -14.873 18.272 1.00 98.12 184 ASP A CA 1
ATOM 1467 C C . ASP A 1 184 ? -2.604 -14.842 17.581 1.00 98.12 184 ASP A C 1
ATOM 1469 O O . ASP A 1 184 ? -1.684 -14.169 18.044 1.00 98.12 184 ASP A O 1
ATOM 1473 N N . ALA A 1 185 ? -2.466 -15.514 16.430 1.00 96.81 185 ALA A N 1
ATOM 1474 C CA . ALA A 1 185 ? -1.243 -15.446 15.631 1.00 96.81 185 ALA A CA 1
ATOM 1475 C C . ALA A 1 185 ? -1.065 -14.053 15.014 1.00 96.81 185 ALA A C 1
ATOM 1477 O O . ALA A 1 185 ? 0.041 -13.526 15.002 1.00 96.81 185 ALA A O 1
ATOM 1478 N N . ALA A 1 186 ? -2.156 -13.430 14.557 1.00 96.69 186 ALA A N 1
ATOM 1479 C CA . ALA A 1 186 ? -2.132 -12.050 14.082 1.00 96.69 186 ALA A CA 1
ATOM 1480 C C . ALA A 1 186 ? -1.660 -11.082 15.175 1.00 96.69 186 ALA A C 1
ATOM 1482 O O . ALA A 1 186 ? -0.865 -10.192 14.886 1.00 96.69 186 ALA A O 1
ATOM 1483 N N . LEU A 1 187 ? -2.118 -11.269 16.421 1.00 98.31 187 LEU A N 1
ATOM 1484 C CA . LEU A 1 187 ? -1.696 -10.456 17.562 1.00 98.31 187 LEU A CA 1
ATOM 1485 C C . LEU A 1 187 ? -0.196 -10.619 17.846 1.00 98.31 187 LEU A C 1
ATOM 1487 O O . LEU A 1 187 ? 0.495 -9.629 18.065 1.00 98.31 187 LEU A O 1
ATOM 1491 N N . LYS A 1 188 ? 0.318 -11.851 17.784 1.00 98.19 188 LYS A N 1
ATOM 1492 C CA . LYS A 1 188 ? 1.753 -12.113 17.938 1.00 98.19 188 LYS A CA 1
ATOM 1493 C C . LYS A 1 188 ? 2.581 -11.432 16.842 1.00 98.19 188 LYS A C 1
ATOM 1495 O O . LYS A 1 188 ? 3.576 -10.783 17.151 1.00 98.19 188 LYS A O 1
ATOM 1500 N N . ASP A 1 189 ? 2.160 -11.554 15.585 1.00 97.19 189 ASP A N 1
ATOM 1501 C CA . ASP A 1 189 ? 2.884 -10.977 14.448 1.00 97.19 189 ASP A CA 1
ATOM 1502 C C . ASP A 1 189 ? 2.904 -9.442 14.502 1.00 97.19 189 ASP A C 1
ATOM 1504 O O . ASP A 1 189 ? 3.938 -8.832 14.233 1.00 97.19 189 ASP A O 1
ATOM 1508 N N . ILE A 1 190 ? 1.789 -8.797 14.878 1.00 97.94 190 ILE A N 1
ATOM 1509 C CA . ILE A 1 190 ? 1.755 -7.332 15.003 1.00 97.94 190 ILE A CA 1
ATOM 1510 C C . ILE A 1 190 ? 2.564 -6.831 16.203 1.00 97.94 190 ILE A C 1
ATOM 1512 O O . ILE A 1 190 ? 3.203 -5.786 16.098 1.00 97.94 190 ILE A O 1
ATOM 1516 N N . ASP A 1 191 ? 2.587 -7.570 17.316 1.00 98.44 191 ASP A N 1
ATOM 1517 C CA . ASP A 1 191 ? 3.432 -7.232 18.466 1.00 98.44 191 ASP A CA 1
ATOM 1518 C C . ASP A 1 191 ? 4.919 -7.276 18.069 1.00 98.44 191 ASP A C 1
ATOM 1520 O O . ASP A 1 191 ? 5.660 -6.335 18.352 1.00 98.44 191 ASP A O 1
ATOM 1524 N N . GLN A 1 192 ? 5.331 -8.297 17.309 1.00 97.50 192 GLN A N 1
ATOM 1525 C CA . GLN A 1 192 ? 6.689 -8.389 16.767 1.00 97.50 192 GLN A CA 1
ATOM 1526 C C . GLN A 1 192 ? 6.996 -7.271 15.753 1.00 97.50 192 GLN A C 1
ATOM 1528 O O . GLN A 1 192 ? 8.093 -6.712 15.760 1.00 97.50 192 GLN A O 1
ATOM 1533 N N . ALA A 1 193 ? 6.042 -6.907 14.888 1.00 96.25 193 ALA A N 1
ATOM 1534 C CA . ALA A 1 193 ? 6.213 -5.800 13.945 1.00 96.25 193 ALA A CA 1
ATOM 1535 C C . ALA A 1 193 ? 6.474 -4.465 14.661 1.00 96.25 193 ALA A C 1
ATOM 1537 O O . ALA A 1 193 ? 7.337 -3.694 14.235 1.00 96.25 193 ALA A O 1
ATOM 1538 N N . ILE A 1 194 ? 5.736 -4.204 15.746 1.00 97.00 194 ILE A N 1
ATOM 1539 C CA . ILE A 1 194 ? 5.901 -3.011 16.583 1.00 97.00 194 ILE A CA 1
ATOM 1540 C C . ILE A 1 194 ? 7.281 -3.011 17.241 1.00 97.00 194 ILE A C 1
ATOM 1542 O O . ILE A 1 194 ? 7.981 -2.010 17.128 1.00 97.00 194 ILE A O 1
ATOM 1546 N N . GLU A 1 195 ? 7.700 -4.124 17.847 1.00 97.31 195 GLU A N 1
ATOM 1547 C CA . GLU A 1 195 ? 9.010 -4.240 18.503 1.00 97.31 195 GLU A CA 1
ATOM 1548 C C . GLU A 1 195 ? 10.169 -3.951 17.535 1.00 97.31 195 GLU A C 1
ATOM 1550 O O . GLU A 1 195 ? 11.036 -3.125 17.828 1.00 97.31 195 GLU A O 1
ATOM 1555 N N . ILE A 1 196 ? 10.157 -4.573 16.349 1.00 95.25 196 ILE A N 1
ATOM 1556 C CA . ILE A 1 196 ? 11.184 -4.353 15.318 1.00 95.25 196 ILE A CA 1
ATOM 1557 C C . ILE A 1 196 ? 11.225 -2.879 14.898 1.00 95.25 196 ILE A C 1
ATOM 1559 O O . ILE A 1 196 ? 12.301 -2.298 14.738 1.00 95.25 196 ILE A O 1
ATOM 1563 N N . HIS A 1 197 ? 10.060 -2.261 14.700 1.00 93.94 197 HIS A N 1
ATOM 1564 C CA . HIS A 1 197 ? 9.977 -0.881 14.230 1.00 93.94 197 HIS A CA 1
ATOM 1565 C C . HIS A 1 197 ? 10.388 0.132 15.300 1.00 93.94 197 HIS A C 1
ATOM 1567 O O . HIS A 1 197 ? 11.130 1.064 15.003 1.00 93.94 197 HIS A O 1
ATOM 1573 N N . GLU A 1 198 ? 9.985 -0.072 16.553 1.00 94.50 198 GLU A N 1
ATOM 1574 C CA . GLU A 1 198 ? 10.428 0.760 17.676 1.00 94.50 198 GLU A CA 1
ATOM 1575 C C . GLU A 1 198 ? 11.953 0.661 17.870 1.00 94.50 198 GLU A C 1
ATOM 1577 O O . GLU A 1 198 ? 12.605 1.685 18.080 1.00 94.50 198 GLU A O 1
ATOM 1582 N N . ALA A 1 199 ? 12.551 -0.524 17.693 1.00 94.38 199 ALA A N 1
ATOM 1583 C CA . ALA A 1 199 ? 14.006 -0.689 17.709 1.00 94.38 199 ALA A CA 1
ATOM 1584 C C . ALA A 1 199 ? 14.704 0.067 16.561 1.00 94.38 199 ALA A C 1
ATOM 1586 O O . ALA A 1 199 ? 15.743 0.691 16.780 1.00 94.38 199 ALA A O 1
ATOM 1587 N N . LEU A 1 200 ? 14.128 0.059 15.352 1.00 91.06 200 LEU A N 1
ATOM 1588 C CA . LEU A 1 200 ? 14.642 0.830 14.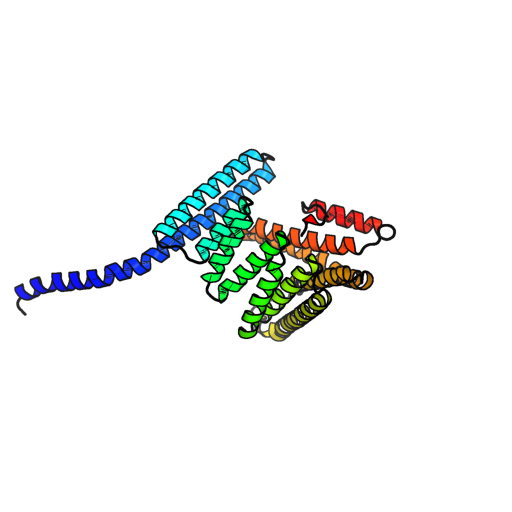212 1.00 91.06 200 LEU A CA 1
ATOM 1589 C C . LEU A 1 200 ? 14.599 2.337 14.463 1.0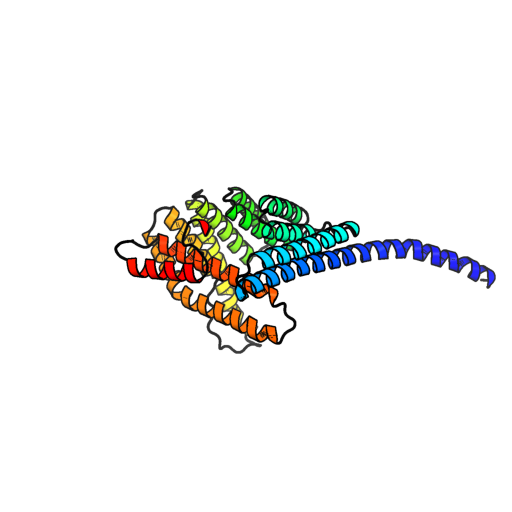0 91.06 200 LEU A C 1
ATOM 1591 O O . LEU A 1 200 ? 15.566 3.036 14.168 1.00 91.06 200 LEU A O 1
ATOM 1595 N N . VAL A 1 201 ? 13.493 2.842 15.008 1.00 88.88 201 VAL A N 1
ATOM 1596 C CA . VAL A 1 201 ? 13.353 4.262 15.355 1.00 88.88 201 VAL A CA 1
ATOM 1597 C C . VAL A 1 201 ? 14.367 4.649 16.426 1.00 88.88 201 VAL A C 1
ATOM 1599 O O . VAL A 1 201 ? 15.057 5.655 16.268 1.00 88.88 201 VAL A O 1
ATOM 1602 N N . ALA A 1 202 ? 14.520 3.826 17.466 1.00 89.62 202 ALA A N 1
ATOM 1603 C CA . ALA A 1 202 ? 15.494 4.060 18.525 1.00 89.62 202 ALA A CA 1
ATOM 1604 C C . ALA A 1 202 ? 16.939 4.078 17.996 1.00 89.62 202 ALA A C 1
ATOM 1606 O O . ALA A 1 202 ? 17.717 4.949 18.385 1.00 89.62 202 ALA A O 1
ATOM 1607 N N . ASP A 1 203 ? 17.303 3.173 17.080 1.00 87.75 203 ASP A N 1
ATOM 1608 C CA . ASP A 1 203 ? 18.627 3.172 16.444 1.00 87.75 203 ASP A CA 1
ATOM 1609 C C . ASP A 1 203 ? 18.846 4.420 15.572 1.00 87.75 203 ASP A C 1
ATOM 1611 O O . ASP A 1 203 ? 19.887 5.077 15.669 1.00 87.75 203 ASP A O 1
ATOM 1615 N N . LEU A 1 204 ? 17.846 4.814 14.775 1.00 85.38 204 LEU A N 1
ATOM 1616 C CA . LEU A 1 204 ? 17.898 6.040 13.973 1.00 85.38 204 LEU A CA 1
ATOM 1617 C C . LEU A 1 204 ? 18.062 7.285 14.852 1.00 85.38 204 LEU A C 1
ATOM 1619 O O . LEU A 1 204 ? 18.864 8.159 14.524 1.00 85.38 204 LEU A O 1
ATOM 1623 N N . GLN A 1 205 ? 17.356 7.355 15.981 1.00 84.25 205 GLN A N 1
ATOM 1624 C CA . GLN A 1 205 ? 17.487 8.435 16.960 1.00 84.25 205 GLN A CA 1
ATOM 1625 C C . GLN A 1 205 ? 18.870 8.428 17.620 1.00 84.25 205 GLN A C 1
ATOM 1627 O O . GLN A 1 205 ? 19.534 9.466 17.665 1.00 84.25 205 GLN A O 1
ATOM 1632 N N . ALA A 1 206 ? 19.352 7.265 18.064 1.00 85.62 206 ALA A N 1
ATOM 1633 C CA . ALA A 1 206 ? 20.664 7.111 18.689 1.00 85.62 206 ALA A CA 1
ATOM 1634 C C . ALA A 1 206 ? 21.822 7.441 17.734 1.00 85.62 206 ALA A C 1
ATOM 1636 O O . ALA A 1 206 ? 22.876 7.895 18.178 1.00 85.62 206 ALA A O 1
ATOM 1637 N N . ASN A 1 207 ? 21.624 7.260 16.425 1.00 82.12 207 ASN A N 1
ATOM 1638 C CA . ASN A 1 207 ? 22.605 7.562 15.383 1.00 82.12 207 ASN A CA 1
ATOM 1639 C C . ASN A 1 207 ? 22.351 8.899 14.660 1.00 82.12 207 ASN A C 1
ATOM 1641 O O . ASN A 1 207 ? 23.156 9.298 13.813 1.00 82.12 207 ASN A O 1
ATOM 1645 N N . SER A 1 208 ? 21.286 9.628 15.010 1.00 73.56 208 SER A N 1
ATOM 1646 C CA . SER A 1 208 ? 20.884 10.889 14.363 1.00 73.56 208 SER A CA 1
ATOM 1647 C C . SER A 1 208 ? 21.949 11.988 14.464 1.00 73.56 208 SER A C 1
ATOM 1649 O O . SER A 1 208 ? 22.102 12.799 13.548 1.00 73.56 208 SER A O 1
ATOM 1651 N N . TRP A 1 209 ? 22.774 11.971 15.517 1.00 66.06 209 TRP A N 1
ATOM 1652 C CA . TRP A 1 209 ? 23.903 12.893 15.686 1.00 66.06 209 TRP A CA 1
ATOM 1653 C C . TRP A 1 209 ? 24.969 12.761 14.587 1.00 66.06 209 TRP A C 1
ATOM 1655 O O . TRP A 1 209 ? 25.729 13.698 14.360 1.00 66.06 209 TRP A O 1
ATOM 1665 N N . ARG A 1 210 ? 25.036 11.630 13.868 1.00 60.72 210 ARG A N 1
ATOM 1666 C CA . ARG A 1 210 ? 25.910 11.492 12.690 1.00 60.72 210 ARG A CA 1
ATOM 1667 C C . ARG A 1 210 ? 25.359 12.241 11.476 1.00 60.72 210 ARG A C 1
ATOM 1669 O O . ARG A 1 210 ? 26.137 12.713 10.654 1.00 60.72 210 ARG A O 1
ATOM 1676 N N . ALA A 1 211 ? 24.037 12.386 11.377 1.00 56.00 211 ALA A N 1
ATOM 1677 C CA . ALA A 1 211 ? 23.368 13.145 10.319 1.00 56.00 211 ALA A CA 1
ATOM 1678 C C . ALA A 1 211 ? 23.276 14.655 10.631 1.00 56.00 211 ALA A C 1
ATOM 1680 O O . ALA A 1 211 ? 23.205 15.479 9.714 1.00 56.00 211 ALA A O 1
ATOM 1681 N N . SER A 1 212 ? 23.333 15.038 11.913 1.00 55.12 212 SER A N 1
ATOM 1682 C CA . SER A 1 212 ? 23.182 16.432 12.364 1.00 55.12 212 SER A CA 1
ATOM 1683 C C . SER A 1 212 ? 24.354 17.360 12.013 1.00 55.12 212 SER A C 1
ATOM 1685 O O . SER A 1 212 ? 24.205 18.576 12.096 1.00 55.12 212 SER A O 1
ATOM 1687 N N . TRP A 1 213 ? 25.490 16.836 11.529 1.00 54.59 213 TRP A N 1
ATOM 1688 C CA . TRP A 1 213 ? 26.606 17.661 11.034 1.00 54.59 213 TRP A CA 1
ATOM 1689 C C . TRP A 1 213 ? 26.220 18.540 9.829 1.00 54.59 213 TRP A C 1
ATOM 1691 O O . TRP A 1 213 ? 26.917 19.508 9.533 1.00 54.59 213 TRP A O 1
ATOM 1701 N N . PHE A 1 214 ? 25.103 18.238 9.155 1.00 51.53 214 PHE A N 1
ATOM 1702 C CA . PHE A 1 214 ? 24.661 18.941 7.945 1.00 51.53 214 PHE A CA 1
ATOM 1703 C C . PHE A 1 214 ? 23.232 19.510 8.010 1.00 51.53 214 PHE A C 1
ATOM 1705 O O . PHE A 1 214 ? 22.763 20.066 7.018 1.00 51.53 214 PHE A O 1
ATOM 1712 N N . SER A 1 215 ? 22.521 19.411 9.141 1.00 48.59 215 SER A N 1
ATOM 1713 C CA . SER A 1 215 ? 21.120 19.861 9.246 1.00 48.59 215 SER A CA 1
ATOM 1714 C C . SER A 1 215 ? 20.810 20.521 10.597 1.00 48.59 215 SER A C 1
ATOM 1716 O O . SER A 1 215 ? 21.262 20.072 11.646 1.00 48.59 215 SER A O 1
ATOM 1718 N N . LYS A 1 216 ? 20.072 21.644 10.572 1.00 48.03 216 LYS A N 1
ATOM 1719 C CA . LYS A 1 216 ? 19.717 22.405 11.781 1.00 48.03 216 LYS A CA 1
ATOM 1720 C C . LYS A 1 216 ? 18.755 21.591 12.667 1.00 48.03 216 LYS A C 1
ATOM 1722 O O . LYS A 1 216 ? 17.728 21.143 12.160 1.00 48.03 216 LYS A O 1
ATOM 1727 N N . PRO A 1 217 ? 19.024 21.460 13.977 1.00 47.31 217 PRO A N 1
ATOM 1728 C CA . PRO A 1 217 ? 18.152 20.758 14.909 1.00 47.31 217 PRO A CA 1
ATOM 1729 C C . PRO A 1 217 ? 17.026 21.696 15.357 1.00 47.31 217 PRO A C 1
ATOM 1731 O O . PRO A 1 217 ? 17.164 22.386 16.363 1.00 47.31 217 PRO A O 1
ATOM 1734 N N . THR A 1 218 ? 15.936 21.798 14.595 1.00 48.91 218 THR A N 1
ATOM 1735 C CA . THR A 1 218 ? 14.788 22.627 15.023 1.00 48.91 218 THR A CA 1
ATOM 1736 C C . THR A 1 218 ? 13.408 22.065 14.707 1.00 48.91 218 THR A C 1
ATOM 1738 O O . THR A 1 218 ? 12.430 22.678 15.124 1.00 48.91 218 THR A O 1
ATOM 1741 N N . GLU A 1 219 ? 13.279 20.934 14.015 1.00 54.31 219 GLU A N 1
ATOM 1742 C CA . GLU A 1 219 ? 11.951 20.362 13.773 1.00 54.31 219 GLU A CA 1
ATOM 1743 C C . GLU A 1 219 ? 11.619 19.301 14.832 1.00 54.31 219 GLU A C 1
ATOM 1745 O O . GLU A 1 219 ? 12.490 18.491 15.162 1.00 54.31 219 GLU A O 1
ATOM 1750 N N . PRO A 1 220 ? 10.403 19.327 15.416 1.00 55.62 220 PRO A N 1
ATOM 1751 C CA . PRO A 1 220 ? 9.945 18.265 16.306 1.00 55.62 220 PRO A CA 1
ATOM 1752 C C . PRO A 1 220 ? 10.052 16.922 15.586 1.00 55.62 220 PRO A C 1
ATOM 1754 O O . PRO A 1 220 ? 9.851 16.857 14.371 1.00 55.62 220 PRO A O 1
ATOM 1757 N N . GLU A 1 221 ? 10.374 15.862 16.332 1.00 60.00 221 GLU A N 1
ATOM 1758 C CA . GLU A 1 221 ? 10.471 14.531 15.739 1.00 60.00 221 GLU A CA 1
ATOM 1759 C C . GLU A 1 221 ? 9.176 14.211 14.982 1.00 60.00 221 GLU A C 1
ATOM 1761 O O . GLU A 1 221 ? 8.083 14.380 15.538 1.00 60.00 221 GLU A O 1
ATOM 1766 N N . PRO A 1 222 ? 9.272 13.814 13.702 1.00 66.12 222 PRO A N 1
ATOM 1767 C CA . PRO A 1 222 ? 8.093 13.527 12.911 1.00 66.12 222 PRO A CA 1
ATOM 1768 C C . PRO A 1 222 ? 7.319 12.398 13.583 1.00 66.12 222 PRO A C 1
ATOM 1770 O O . PRO A 1 222 ? 7.889 11.374 13.962 1.00 66.12 222 PRO A O 1
ATOM 1773 N N . ILE A 1 223 ? 6.010 12.593 13.736 1.00 75.19 223 ILE A N 1
ATOM 1774 C CA . ILE A 1 223 ? 5.145 11.557 14.288 1.00 75.19 223 ILE A CA 1
ATOM 1775 C C . ILE A 1 223 ? 5.239 10.336 13.375 1.00 75.19 223 ILE A C 1
ATOM 1777 O O . ILE A 1 223 ? 5.019 10.433 12.165 1.00 75.19 223 ILE A O 1
ATOM 1781 N N . ASP A 1 224 ? 5.565 9.184 13.957 1.00 87.38 224 ASP A N 1
ATOM 1782 C CA . ASP A 1 224 ? 5.802 7.972 13.187 1.00 87.38 224 ASP A CA 1
ATOM 1783 C C . ASP A 1 224 ? 4.495 7.383 12.639 1.00 87.38 224 ASP A C 1
ATOM 1785 O O . ASP A 1 224 ? 3.767 6.636 13.303 1.00 87.38 224 ASP A O 1
ATOM 1789 N N . ALA A 1 225 ? 4.212 7.725 11.383 1.00 86.69 225 ALA A N 1
ATOM 1790 C CA . ALA A 1 225 ? 3.056 7.252 10.633 1.00 86.69 225 ALA A CA 1
ATOM 1791 C C . ALA A 1 225 ? 2.967 5.717 10.573 1.00 86.69 225 ALA A C 1
ATOM 1793 O O . ALA A 1 225 ? 1.869 5.159 10.561 1.00 86.69 225 ALA A O 1
ATOM 1794 N N . THR A 1 226 ? 4.112 5.030 10.536 1.00 89.12 226 THR A N 1
ATOM 1795 C CA . THR A 1 226 ? 4.175 3.565 10.441 1.00 89.12 226 THR A CA 1
ATOM 1796 C C . THR A 1 226 ? 3.707 2.947 11.751 1.00 89.12 226 THR A C 1
ATOM 1798 O O . THR A 1 226 ? 2.860 2.054 11.758 1.00 89.12 226 THR A O 1
ATOM 1801 N N . LEU A 1 227 ? 4.177 3.487 12.876 1.00 92.56 227 LEU A N 1
ATOM 1802 C CA . LEU A 1 227 ? 3.787 3.014 14.198 1.00 92.56 227 LEU A CA 1
ATOM 1803 C C . LEU A 1 227 ? 2.298 3.260 14.488 1.00 92.56 227 LEU A C 1
ATOM 1805 O O . LEU A 1 227 ? 1.647 2.423 15.116 1.00 92.56 227 LEU A O 1
ATOM 1809 N N . ILE A 1 228 ? 1.731 4.366 13.987 1.00 92.81 228 ILE A N 1
ATOM 1810 C CA . ILE A 1 228 ? 0.279 4.608 14.024 1.00 92.81 228 ILE A CA 1
ATOM 1811 C C . ILE A 1 228 ? -0.478 3.479 13.312 1.00 92.81 228 ILE A C 1
ATOM 1813 O O . ILE A 1 228 ? -1.418 2.930 13.885 1.00 92.81 228 ILE A O 1
ATOM 1817 N N . GLN A 1 229 ? -0.059 3.105 12.098 1.00 92.38 229 GLN A N 1
ATOM 1818 C CA . GLN A 1 229 ? -0.699 2.025 11.336 1.00 92.38 229 GLN A CA 1
ATOM 1819 C C . GLN A 1 229 ? -0.572 0.674 12.047 1.00 92.38 229 GLN A C 1
ATOM 1821 O O . GLN A 1 229 ? -1.533 -0.089 12.094 1.00 92.38 229 GLN A O 1
ATOM 1826 N N . PHE A 1 230 ? 0.580 0.380 12.651 1.00 95.38 230 PHE A N 1
ATOM 1827 C CA . PHE A 1 230 ? 0.774 -0.894 13.344 1.00 95.38 230 PHE A CA 1
ATOM 1828 C C . PHE A 1 230 ? -0.107 -0.997 14.592 1.00 95.38 230 PHE A C 1
ATOM 1830 O O . PHE A 1 230 ? -0.746 -2.021 14.848 1.00 95.38 230 PHE A O 1
ATOM 1837 N N . ARG A 1 231 ? -0.203 0.095 15.358 1.00 96.12 231 ARG A N 1
ATOM 1838 C CA . ARG A 1 231 ? -1.087 0.164 16.526 1.00 96.12 231 ARG A CA 1
ATOM 1839 C C . ARG A 1 231 ? -2.562 0.101 16.124 1.00 96.12 231 ARG A C 1
ATOM 1841 O O . ARG A 1 231 ? -3.348 -0.499 16.856 1.00 96.12 231 ARG A O 1
ATOM 1848 N N . ASP A 1 232 ? -2.936 0.658 14.970 1.00 96.19 232 ASP A N 1
ATOM 1849 C CA . ASP A 1 232 ? -4.289 0.536 14.413 1.00 96.19 232 ASP A CA 1
ATOM 1850 C C . ASP A 1 232 ? -4.635 -0.930 14.114 1.00 96.19 232 ASP A C 1
ATOM 1852 O O . ASP A 1 232 ? -5.624 -1.448 14.641 1.00 96.19 232 ASP A O 1
ATOM 1856 N N . THR A 1 233 ? -3.762 -1.635 13.384 1.00 96.56 233 THR A N 1
ATOM 1857 C CA . THR A 1 233 ? -3.886 -3.079 13.123 1.00 96.56 233 THR A CA 1
ATOM 1858 C C . THR A 1 233 ? -4.037 -3.869 14.423 1.00 96.56 233 THR A C 1
ATOM 1860 O O . THR A 1 233 ? -4.938 -4.703 14.549 1.00 96.56 233 THR A O 1
ATOM 1863 N N . ARG A 1 234 ? -3.203 -3.580 15.431 1.00 98.00 234 ARG A N 1
ATOM 1864 C CA . ARG A 1 234 ? -3.270 -4.223 16.750 1.00 98.00 234 ARG A CA 1
ATOM 1865 C C . ARG A 1 234 ? -4.610 -3.981 17.443 1.00 98.00 234 ARG A C 1
ATOM 1867 O O . ARG A 1 234 ? -5.221 -4.922 17.951 1.00 98.00 234 ARG A O 1
ATOM 1874 N N . GLY A 1 235 ? -5.087 -2.736 17.457 1.00 97.69 235 GLY A N 1
ATOM 1875 C CA . GLY A 1 235 ? -6.395 -2.373 18.005 1.00 97.69 235 GLY A CA 1
ATOM 1876 C C . GLY A 1 235 ? -7.538 -3.116 17.309 1.00 97.69 235 GLY A C 1
ATOM 1877 O O . GLY A 1 235 ? -8.440 -3.633 17.974 1.00 97.69 235 GLY A O 1
ATOM 1878 N N . PHE A 1 236 ? -7.467 -3.247 15.983 1.00 97.00 236 PHE A N 1
ATOM 1879 C CA . PHE A 1 236 ? -8.454 -3.976 15.191 1.00 97.00 236 PHE A CA 1
ATOM 1880 C C . PHE A 1 236 ? -8.452 -5.488 15.478 1.00 97.00 236 PHE A C 1
ATOM 1882 O O . PHE A 1 236 ? -9.519 -6.090 15.623 1.00 97.00 236 PHE A O 1
ATOM 1889 N N . ILE A 1 237 ? -7.277 -6.098 15.659 1.00 97.75 237 ILE A N 1
ATOM 1890 C CA . ILE A 1 237 ? -7.143 -7.504 16.078 1.00 97.75 237 ILE A CA 1
ATOM 1891 C C . ILE A 1 237 ? -7.745 -7.723 17.471 1.00 97.75 237 ILE A C 1
ATOM 1893 O O . ILE A 1 237 ? -8.544 -8.643 17.658 1.00 97.75 237 ILE A O 1
ATOM 1897 N N . LEU A 1 238 ? -7.429 -6.853 18.438 1.00 98.25 238 LEU A N 1
ATOM 1898 C CA . LEU A 1 238 ? -7.980 -6.921 19.799 1.00 98.25 238 LEU A CA 1
ATOM 1899 C C . LEU A 1 238 ? -9.508 -6.815 19.805 1.00 98.25 238 LEU A C 1
ATOM 1901 O O . LEU A 1 238 ? -10.177 -7.514 20.569 1.00 98.25 238 LEU A O 1
ATOM 1905 N N . LEU A 1 239 ? -10.069 -5.975 18.933 1.00 96.94 239 LEU A N 1
ATOM 1906 C CA . LEU A 1 239 ? -11.511 -5.894 18.731 1.00 96.94 239 LEU A CA 1
ATOM 1907 C C . LEU A 1 239 ? -12.073 -7.210 18.168 1.00 96.94 239 LEU A C 1
ATOM 1909 O O . LEU A 1 239 ? -13.106 -7.679 18.644 1.00 96.94 239 LEU A O 1
ATOM 1913 N N . GLY A 1 240 ? -11.393 -7.820 17.192 1.00 96.19 240 GLY A N 1
ATOM 1914 C CA . GLY A 1 240 ? -11.753 -9.125 16.630 1.00 96.19 240 GLY A CA 1
ATOM 1915 C C . GLY A 1 240 ? -11.756 -10.258 17.663 1.00 96.19 240 GLY A C 1
ATOM 1916 O O . GLY A 1 240 ? -12.635 -11.115 17.619 1.00 96.19 240 GLY A O 1
ATOM 1917 N N . LEU A 1 241 ? -10.832 -10.214 18.627 1.00 97.50 241 LEU A N 1
ATOM 1918 C CA . LEU A 1 241 ? -10.754 -11.127 19.777 1.00 97.50 241 LEU A CA 1
ATOM 1919 C C . LEU A 1 241 ? -11.821 -10.849 20.856 1.00 97.50 241 LEU A C 1
ATOM 1921 O O . LEU A 1 241 ? -11.874 -11.539 21.870 1.00 97.50 241 LEU A O 1
ATOM 1925 N N . GLY A 1 242 ? -12.658 -9.821 20.683 1.00 97.06 242 GLY A N 1
ATOM 1926 C CA . GLY A 1 242 ? -13.670 -9.418 21.663 1.00 97.06 242 GLY A CA 1
ATOM 1927 C C . GLY A 1 242 ? -13.127 -8.586 22.831 1.00 97.06 242 GLY A C 1
ATOM 1928 O O . GLY A 1 242 ? -13.892 -8.192 23.712 1.00 97.06 242 GLY A O 1
ATOM 1929 N N . ASN A 1 243 ? -11.836 -8.237 22.840 1.00 97.19 243 ASN A N 1
ATOM 1930 C CA . ASN A 1 243 ? -11.224 -7.415 23.883 1.00 97.19 243 ASN A CA 1
ATOM 1931 C C . ASN A 1 243 ? -11.418 -5.912 23.604 1.00 97.19 243 ASN A C 1
ATOM 1933 O O . ASN A 1 243 ? -10.471 -5.156 23.368 1.00 97.19 243 ASN A O 1
ATOM 1937 N N . LYS A 1 244 ? -12.680 -5.465 23.648 1.00 96.19 244 LYS A N 1
ATOM 1938 C CA . LYS A 1 244 ? -13.077 -4.080 23.330 1.00 96.19 244 LYS A CA 1
ATOM 1939 C C . LYS A 1 244 ? -12.359 -3.040 24.204 1.00 96.19 244 LYS A C 1
ATOM 1941 O O . LYS A 1 244 ? -12.009 -1.970 23.714 1.00 96.19 244 LYS A O 1
ATOM 1946 N N . LYS A 1 245 ? -12.095 -3.360 25.479 1.00 96.25 245 LYS A N 1
ATOM 1947 C CA . LYS A 1 245 ? -11.385 -2.466 26.412 1.00 96.25 245 LYS A CA 1
ATOM 1948 C C . LYS A 1 245 ? -9.930 -2.243 25.989 1.00 96.25 245 LYS A C 1
ATOM 1950 O O . LYS A 1 245 ? -9.490 -1.098 25.946 1.00 96.25 245 LYS A O 1
ATOM 1955 N N . ALA A 1 246 ? -9.196 -3.309 25.661 1.00 96.94 246 ALA A N 1
ATOM 1956 C CA . ALA A 1 246 ? -7.813 -3.181 25.203 1.00 96.94 246 ALA A CA 1
ATOM 1957 C C . ALA A 1 246 ? -7.728 -2.503 23.828 1.00 96.94 246 ALA A C 1
ATOM 1959 O O . ALA A 1 246 ? -6.849 -1.670 23.620 1.00 96.94 246 ALA A O 1
ATOM 1960 N N . ALA A 1 247 ? -8.666 -2.804 22.923 1.00 97.31 247 ALA A N 1
ATOM 1961 C CA . ALA A 1 247 ? -8.763 -2.133 21.630 1.00 97.31 247 ALA A CA 1
ATOM 1962 C C . ALA A 1 247 ? -8.963 -0.616 21.793 1.00 97.31 247 ALA A C 1
ATOM 1964 O O . ALA A 1 247 ? -8.210 0.165 21.219 1.00 97.31 247 ALA A O 1
ATOM 1965 N N . ARG A 1 248 ? -9.913 -0.187 22.641 1.00 95.56 248 ARG A N 1
ATOM 1966 C CA . ARG A 1 248 ? -10.143 1.240 22.934 1.00 95.56 248 ARG A CA 1
ATOM 1967 C C . ARG A 1 248 ? -8.888 1.916 23.486 1.00 95.56 248 ARG A C 1
ATOM 1969 O O . ARG A 1 248 ? -8.506 2.969 22.991 1.00 95.56 248 ARG A O 1
ATOM 1976 N N . ALA A 1 249 ? -8.203 1.276 24.436 1.00 95.75 249 ALA A N 1
ATOM 1977 C CA . ALA A 1 249 ? -6.956 1.804 24.987 1.00 95.75 249 ALA A CA 1
ATOM 1978 C C . ALA A 1 249 ? -5.868 1.995 23.912 1.00 95.75 249 ALA A C 1
ATOM 1980 O O . ALA A 1 249 ? -5.147 2.989 23.948 1.00 95.75 249 ALA A O 1
ATOM 1981 N N . GLN A 1 250 ? -5.768 1.087 22.933 1.00 94.94 250 GLN A N 1
ATOM 1982 C CA . GLN A 1 250 ? -4.865 1.257 21.788 1.00 94.94 250 GLN A CA 1
ATOM 1983 C C . GLN A 1 250 ? -5.258 2.452 20.918 1.00 94.94 250 GLN A C 1
ATOM 1985 O O . GLN A 1 250 ? -4.414 3.300 20.626 1.00 94.94 250 GLN A O 1
ATOM 1990 N N . PHE A 1 251 ? -6.537 2.578 20.558 1.00 94.94 251 PHE A N 1
ATOM 1991 C CA . PHE A 1 251 ? -6.993 3.714 19.756 1.00 94.94 251 PHE A CA 1
ATOM 1992 C C . PHE A 1 251 ? -6.852 5.050 20.485 1.00 94.94 251 PHE A C 1
ATOM 1994 O O . PHE A 1 251 ? -6.630 6.059 19.827 1.00 94.94 251 PHE A O 1
ATOM 2001 N N . ASP A 1 252 ? -6.947 5.087 21.815 1.00 93.38 252 ASP A N 1
ATOM 2002 C CA . ASP A 1 252 ? -6.705 6.302 22.603 1.00 93.38 252 ASP A CA 1
ATOM 2003 C C . ASP A 1 252 ? -5.236 6.740 22.565 1.00 93.38 252 ASP A C 1
ATOM 2005 O O . ASP A 1 252 ? -4.959 7.938 22.517 1.00 93.38 252 ASP A O 1
ATOM 2009 N N . ILE A 1 253 ? -4.290 5.793 22.533 1.00 91.56 253 ILE A N 1
ATOM 2010 C CA . ILE A 1 253 ? -2.864 6.097 22.335 1.00 91.56 253 ILE A CA 1
ATOM 2011 C C . ILE A 1 253 ? -2.649 6.707 20.948 1.00 91.56 253 ILE A C 1
ATOM 2013 O O . ILE A 1 253 ? -1.997 7.741 20.834 1.00 91.56 253 ILE A O 1
ATOM 2017 N N . ILE A 1 254 ? -3.220 6.092 19.909 1.00 92.56 254 ILE A N 1
ATOM 2018 C CA . ILE A 1 254 ? -3.110 6.578 18.528 1.00 92.56 254 ILE A CA 1
ATOM 2019 C C . ILE A 1 254 ? -3.719 7.974 18.405 1.00 92.56 254 ILE A C 1
ATOM 2021 O O . ILE A 1 254 ? -3.094 8.875 17.856 1.00 92.56 254 ILE A O 1
ATOM 2025 N N . TRP A 1 255 ? -4.921 8.168 18.950 1.00 91.50 255 TRP A N 1
ATOM 2026 C CA . TRP A 1 255 ? -5.702 9.389 18.765 1.00 91.50 255 TRP A CA 1
ATOM 2027 C C . TRP A 1 255 ? -5.008 10.641 19.301 1.00 91.50 255 TRP A C 1
ATOM 2029 O O . TRP A 1 255 ? -5.108 11.700 18.687 1.00 91.50 255 TRP A O 1
ATOM 2039 N N . LYS A 1 256 ? -4.244 10.511 20.396 1.00 89.56 256 LYS A N 1
ATOM 2040 C CA . LYS A 1 256 ? -3.453 11.615 20.963 1.00 89.56 256 LYS A CA 1
ATOM 2041 C C . LYS A 1 256 ? -2.463 12.216 19.967 1.00 89.56 256 LYS A C 1
ATOM 2043 O O . LYS A 1 256 ? -2.240 13.417 20.013 1.00 89.56 256 LYS A O 1
ATOM 2048 N N . SER A 1 257 ? -1.884 11.397 19.092 1.00 87.81 257 SER A N 1
ATOM 2049 C CA . SER A 1 257 ? -0.893 11.832 18.098 1.00 87.81 257 SER A CA 1
ATOM 2050 C C . SER A 1 257 ? -1.463 11.893 16.680 1.00 87.81 257 SER A C 1
ATOM 2052 O O . SER A 1 257 ? -0.868 12.505 15.801 1.00 87.81 257 SER A O 1
ATOM 2054 N N . PHE A 1 258 ? -2.618 11.273 16.439 1.00 89.31 258 PHE A N 1
ATOM 2055 C CA . PHE A 1 258 ? -3.214 11.152 15.114 1.00 89.31 258 PHE A CA 1
ATOM 2056 C C . PHE A 1 258 ? -3.607 12.503 14.514 1.00 89.31 258 PHE A C 1
ATOM 2058 O O . PHE A 1 258 ? -3.338 12.741 13.341 1.00 89.31 258 PHE A O 1
ATOM 2065 N N . ASP A 1 259 ? -4.226 13.394 15.295 1.00 87.25 259 ASP A N 1
ATOM 2066 C CA . ASP A 1 259 ? -4.652 14.702 14.782 1.00 87.25 259 ASP A CA 1
ATOM 2067 C C . ASP A 1 259 ? -3.456 15.578 14.391 1.00 87.25 259 ASP A C 1
ATOM 2069 O O . ASP A 1 259 ? -3.504 16.262 13.366 1.00 87.25 259 ASP A O 1
ATOM 2073 N N . ASP A 1 260 ? -2.378 15.528 15.172 1.00 87.50 260 ASP A N 1
ATOM 2074 C CA . ASP A 1 260 ? -1.149 16.263 14.877 1.00 87.50 260 ASP A CA 1
ATOM 2075 C C . ASP A 1 260 ? -0.441 15.671 13.658 1.00 87.50 260 ASP A C 1
ATOM 2077 O O . ASP A 1 260 ? -0.068 16.417 12.752 1.00 87.50 260 ASP A O 1
ATOM 2081 N N . TRP A 1 261 ? -0.357 14.339 13.569 1.00 88.62 261 TRP A N 1
ATOM 2082 C CA . TRP A 1 261 ? 0.173 13.648 12.395 1.00 88.62 261 TRP A CA 1
ATOM 2083 C C . TRP A 1 261 ? -0.620 14.000 11.139 1.00 88.62 261 TRP A C 1
ATOM 2085 O O . TRP A 1 261 ? -0.044 14.358 10.116 1.00 88.62 261 TRP A O 1
ATOM 2095 N N . PHE A 1 262 ? -1.949 13.951 11.212 1.00 87.69 262 PHE A N 1
ATOM 2096 C CA . PHE A 1 262 ? -2.805 14.207 10.063 1.00 87.69 262 PHE A CA 1
ATOM 2097 C C . PHE A 1 262 ? -2.684 15.659 9.586 1.00 87.69 262 PHE A C 1
ATOM 2099 O O . PHE A 1 262 ? -2.588 15.905 8.384 1.00 87.69 262 PHE A O 1
ATOM 2106 N N . LYS A 1 263 ? -2.609 16.628 10.509 1.00 86.75 263 LYS A N 1
ATOM 2107 C CA . LYS A 1 263 ? -2.343 18.038 10.175 1.00 86.75 263 LYS A CA 1
ATOM 2108 C C . LYS A 1 263 ? -0.946 18.240 9.597 1.00 86.75 263 LYS A C 1
ATOM 2110 O O . LYS A 1 263 ? -0.800 18.997 8.635 1.00 86.75 263 LYS A O 1
ATOM 2115 N N . GLN A 1 264 ? 0.068 17.587 10.167 1.00 85.12 264 GLN A N 1
ATOM 2116 C CA . GLN A 1 264 ? 1.436 17.629 9.655 1.00 85.12 264 GLN A CA 1
ATOM 2117 C C . GLN A 1 264 ? 1.480 17.068 8.236 1.00 85.12 264 GLN A C 1
ATOM 2119 O O . GLN A 1 264 ? 2.057 17.705 7.363 1.00 85.12 264 GLN A O 1
ATOM 2124 N N . GLN A 1 265 ? 0.800 15.951 7.978 1.00 82.94 265 GLN A N 1
ATOM 2125 C CA . GLN A 1 265 ? 0.734 15.340 6.658 1.00 82.94 265 GLN A CA 1
ATOM 2126 C C . GLN A 1 265 ? -0.010 16.231 5.660 1.00 82.94 265 GLN A C 1
ATOM 2128 O O . GLN A 1 265 ? 0.516 16.485 4.587 1.00 82.94 265 GLN A O 1
ATOM 2133 N N . GLN A 1 266 ? -1.160 16.809 6.025 1.00 82.25 266 GLN A N 1
ATOM 2134 C CA . GLN A 1 266 ? -1.854 17.781 5.169 1.00 82.25 266 GLN A CA 1
ATOM 2135 C C . GLN A 1 266 ? -0.988 19.006 4.856 1.00 82.25 266 GLN A C 1
ATOM 2137 O O . GLN A 1 266 ? -0.998 19.508 3.733 1.00 82.25 266 GLN A O 1
ATOM 2142 N N . SER A 1 267 ? -0.227 19.484 5.843 1.00 81.00 267 SER A N 1
ATOM 2143 C CA . SER A 1 267 ? 0.682 20.620 5.675 1.00 81.00 267 SER A CA 1
ATOM 2144 C C . SER A 1 267 ? 1.881 20.253 4.807 1.00 81.00 267 SER A C 1
ATOM 2146 O O . SER A 1 267 ? 2.272 21.048 3.959 1.00 81.00 267 SER A O 1
ATOM 2148 N N . ALA A 1 268 ? 2.438 19.052 4.977 1.00 79.25 268 ALA A N 1
ATOM 2149 C CA . ALA A 1 268 ? 3.514 18.518 4.153 1.00 79.25 268 ALA A CA 1
ATOM 2150 C C . ALA A 1 268 ? 3.044 18.319 2.711 1.00 79.25 268 ALA A C 1
ATOM 2152 O O . ALA A 1 268 ? 3.727 18.755 1.793 1.00 79.25 268 ALA A O 1
ATOM 2153 N N . ASP A 1 269 ? 1.847 17.772 2.506 1.00 72.81 269 ASP A N 1
ATOM 2154 C CA . ASP A 1 269 ? 1.245 17.595 1.187 1.00 72.81 269 ASP A CA 1
ATOM 2155 C C . ASP A 1 269 ? 0.949 18.961 0.530 1.00 72.81 269 ASP A C 1
ATOM 2157 O O . ASP A 1 269 ? 1.191 19.149 -0.664 1.00 72.81 269 ASP A O 1
ATOM 2161 N N . ALA A 1 270 ? 0.503 19.961 1.302 1.00 76.12 270 ALA A N 1
ATOM 2162 C CA . ALA A 1 270 ? 0.314 21.336 0.830 1.00 76.12 270 ALA A CA 1
ATOM 2163 C C . ALA A 1 270 ? 1.641 22.055 0.521 1.00 76.12 270 ALA A C 1
ATOM 2165 O O . ALA A 1 270 ? 1.747 22.767 -0.479 1.00 76.12 270 ALA A O 1
ATOM 2166 N N . ALA A 1 271 ? 2.669 21.873 1.349 1.00 75.81 271 ALA A N 1
ATOM 2167 C CA . ALA A 1 271 ? 3.998 22.436 1.130 1.00 75.81 271 ALA A CA 1
ATOM 2168 C C . ALA A 1 271 ? 4.682 21.780 -0.073 1.00 75.81 271 ALA A C 1
ATOM 2170 O O . ALA A 1 271 ? 5.280 22.483 -0.889 1.00 75.81 271 ALA A O 1
ATOM 2171 N N . PHE A 1 272 ? 4.526 20.462 -0.221 1.00 70.88 272 PHE A N 1
ATOM 2172 C CA . PHE A 1 272 ? 4.901 19.709 -1.409 1.00 70.88 272 PHE A CA 1
ATOM 2173 C C . PHE A 1 272 ? 4.215 20.334 -2.628 1.00 70.88 272 PHE A C 1
ATOM 2175 O O . PHE A 1 272 ? 4.906 20.851 -3.493 1.00 70.88 272 PHE A O 1
ATOM 2182 N N . LEU A 1 273 ? 2.884 20.492 -2.629 1.00 67.56 273 LEU A N 1
ATOM 2183 C CA . LEU A 1 273 ? 2.140 21.181 -3.699 1.00 67.56 273 LEU A CA 1
ATOM 2184 C C . LEU A 1 273 ? 2.686 22.575 -4.065 1.00 67.56 273 LEU A C 1
ATOM 2186 O O . LEU A 1 273 ? 2.683 22.949 -5.240 1.00 67.56 273 LEU A O 1
ATOM 2190 N N . ILE A 1 274 ? 3.117 23.369 -3.082 1.00 69.94 274 ILE A N 1
ATOM 2191 C CA . ILE A 1 274 ? 3.623 24.735 -3.293 1.00 69.94 274 ILE A CA 1
ATOM 2192 C C . ILE A 1 274 ? 5.059 24.734 -3.840 1.00 69.94 274 ILE A C 1
ATOM 2194 O O . ILE A 1 274 ? 5.360 25.506 -4.755 1.00 69.94 274 ILE A O 1
ATOM 2198 N N . ASN A 1 275 ? 5.941 23.890 -3.301 1.00 64.06 275 ASN A N 1
ATOM 2199 C CA . ASN A 1 275 ? 7.334 23.779 -3.745 1.00 64.06 275 ASN A CA 1
ATOM 2200 C C . ASN A 1 275 ? 7.448 23.085 -5.107 1.00 64.06 275 ASN A C 1
ATOM 2202 O O . ASN A 1 275 ? 8.261 23.495 -5.933 1.00 64.06 275 ASN A O 1
ATOM 2206 N N . GLU A 1 276 ? 6.582 22.113 -5.382 1.00 61.78 276 GLU A N 1
ATOM 2207 C CA . GLU A 1 276 ? 6.489 21.398 -6.659 1.00 61.78 276 GLU A CA 1
ATOM 2208 C C . GLU A 1 276 ? 6.085 22.319 -7.811 1.00 61.78 276 GLU A C 1
ATOM 2210 O O . GLU A 1 276 ? 6.592 22.182 -8.915 1.00 61.78 276 GLU A O 1
ATOM 2215 N N . ARG A 1 277 ? 5.267 23.357 -7.569 1.00 57.00 277 ARG A N 1
ATOM 2216 C CA . ARG A 1 277 ? 5.010 24.397 -8.590 1.00 57.00 277 ARG A CA 1
ATOM 2217 C C . ARG A 1 277 ? 6.280 25.129 -9.041 1.00 57.00 277 ARG A C 1
ATOM 2219 O O . ARG A 1 277 ? 6.245 25.809 -10.065 1.00 57.00 277 ARG A O 1
ATOM 2226 N N . LYS A 1 278 ? 7.373 25.040 -8.276 1.00 55.34 278 LYS A N 1
ATOM 2227 C CA . LYS A 1 278 ? 8.672 25.653 -8.584 1.00 55.34 278 LYS A CA 1
ATOM 2228 C C . LYS A 1 278 ? 9.710 24.642 -9.091 1.00 55.34 278 LYS A C 1
ATOM 2230 O O . LYS A 1 278 ? 10.693 25.073 -9.692 1.00 55.34 278 LYS A O 1
ATOM 2235 N N . SER A 1 279 ? 9.528 23.338 -8.871 1.00 51.25 279 SER A N 1
ATOM 2236 C CA . SER A 1 279 ? 10.440 22.272 -9.315 1.00 51.25 279 SER A CA 1
ATOM 2237 C C . SER A 1 279 ? 9.858 21.500 -10.515 1.00 51.25 279 SER A C 1
ATOM 2239 O O . SER A 1 279 ? 8.671 21.559 -10.798 1.00 51.25 279 SER A O 1
ATOM 2241 N N . ARG A 1 280 ? 10.692 20.774 -11.277 1.00 51.69 280 ARG A N 1
ATOM 2242 C CA . ARG A 1 280 ? 10.241 19.892 -12.384 1.00 51.69 280 ARG A CA 1
ATOM 2243 C C . ARG A 1 280 ? 9.689 18.549 -11.884 1.00 51.69 280 ARG A C 1
ATOM 2245 O O . ARG A 1 280 ? 9.832 17.540 -12.571 1.00 51.69 280 ARG A O 1
ATOM 2252 N N . VAL A 1 281 ? 9.179 18.505 -10.662 1.00 51.22 281 VAL A N 1
ATOM 2253 C CA . VAL A 1 281 ? 8.656 17.265 -10.101 1.00 51.22 281 VAL A CA 1
ATOM 2254 C C . VAL A 1 281 ? 7.196 17.119 -10.512 1.00 51.22 281 VAL A C 1
ATOM 2256 O O . VAL A 1 281 ? 6.496 18.069 -10.872 1.00 51.22 281 VAL A O 1
ATOM 2259 N N . ASP A 1 282 ? 6.801 15.866 -10.610 1.00 59.34 282 ASP A N 1
ATOM 2260 C CA . ASP A 1 282 ? 5.557 15.451 -11.194 1.00 59.34 282 ASP A CA 1
ATOM 2261 C C . ASP A 1 282 ? 4.360 15.677 -10.244 1.00 59.34 282 ASP A C 1
ATOM 2263 O O . ASP A 1 282 ? 4.049 14.844 -9.385 1.00 59.34 282 ASP A O 1
ATOM 2267 N N . ILE A 1 283 ? 3.616 16.767 -10.483 1.00 55.78 283 ILE A N 1
ATOM 2268 C CA . ILE A 1 283 ? 2.376 17.148 -9.773 1.00 55.78 283 ILE A CA 1
ATOM 2269 C C . ILE A 1 283 ? 1.310 16.030 -9.730 1.00 55.78 283 ILE A C 1
ATOM 2271 O O . ILE A 1 283 ? 0.363 16.085 -8.936 1.00 55.78 283 ILE A O 1
ATOM 2275 N N . ARG A 1 284 ? 1.443 14.999 -10.573 1.00 57.97 284 ARG A N 1
ATOM 2276 C CA . ARG A 1 284 ? 0.499 13.886 -10.720 1.00 57.97 284 ARG A CA 1
ATOM 2277 C C . ARG A 1 284 ? 0.574 12.880 -9.570 1.00 57.97 284 ARG A C 1
ATOM 2279 O O . ARG A 1 284 ? -0.409 12.182 -9.320 1.00 57.97 284 ARG A O 1
ATOM 2286 N N . MET A 1 285 ? 1.682 12.821 -8.822 1.00 59.31 285 MET A N 1
ATOM 2287 C CA . MET A 1 285 ? 1.806 11.916 -7.665 1.00 59.31 285 MET A CA 1
ATOM 2288 C C . MET A 1 285 ? 0.971 12.368 -6.457 1.00 59.31 285 MET A C 1
ATOM 2290 O O . MET A 1 285 ? 0.617 11.562 -5.595 1.00 59.31 285 MET A O 1
ATOM 2294 N N . ILE A 1 286 ? 0.572 13.639 -6.425 1.00 57.78 286 ILE A N 1
ATOM 2295 C CA . ILE A 1 286 ? -0.016 14.264 -5.241 1.00 57.78 286 ILE A CA 1
ATOM 2296 C C . ILE A 1 286 ? -1.406 13.715 -4.888 1.00 57.78 286 ILE A C 1
ATOM 2298 O O . ILE A 1 286 ? -1.603 13.332 -3.736 1.00 57.78 286 ILE A O 1
ATOM 2302 N N . PRO A 1 287 ? -2.373 13.582 -5.820 1.00 60.72 287 PRO A N 1
ATOM 2303 C CA . PRO A 1 287 ? -3.687 13.035 -5.472 1.00 60.72 287 PRO A CA 1
ATOM 2304 C C . PRO A 1 287 ? -3.650 11.557 -5.078 1.00 60.72 287 PRO A C 1
ATOM 2306 O O . PRO A 1 287 ? -4.523 11.101 -4.340 1.00 60.72 287 PRO A O 1
ATOM 2309 N N . ASN A 1 288 ? -2.653 10.803 -5.553 1.00 62.84 288 ASN A N 1
ATOM 2310 C CA . ASN A 1 288 ? -2.457 9.412 -5.149 1.00 62.84 288 ASN A CA 1
ATOM 2311 C C . ASN A 1 288 ? -1.949 9.329 -3.704 1.00 62.84 288 ASN A C 1
ATOM 2313 O O . ASN A 1 288 ? -2.474 8.529 -2.930 1.00 62.84 288 ASN A O 1
ATOM 2317 N N . HIS A 1 289 ? -0.998 10.189 -3.326 1.00 63.88 289 HIS A N 1
ATOM 2318 C CA . HIS A 1 289 ? -0.523 10.297 -1.944 1.00 63.88 289 HIS A CA 1
ATOM 2319 C C . HIS A 1 289 ? -1.618 10.805 -0.999 1.00 63.88 289 HIS A C 1
ATOM 2321 O O . HIS A 1 289 ? -1.920 10.133 -0.016 1.00 63.88 289 HIS A O 1
ATOM 2327 N N . LEU A 1 290 ? -2.301 11.900 -1.347 1.00 70.12 290 LEU A N 1
ATOM 2328 C CA . LEU A 1 290 ? -3.428 12.431 -0.570 1.00 70.12 290 LEU A CA 1
ATOM 2329 C C . LEU A 1 290 ? -4.558 11.407 -0.426 1.00 70.12 290 LEU A C 1
ATOM 2331 O O . LEU A 1 290 ? -5.101 11.224 0.661 1.00 70.12 290 LEU A O 1
ATOM 2335 N N . GLY A 1 291 ? -4.899 10.705 -1.510 1.00 77.25 291 GLY A N 1
ATOM 2336 C CA . GLY A 1 291 ? -5.931 9.672 -1.501 1.00 77.25 291 GLY A CA 1
ATOM 2337 C C . GLY A 1 291 ? -5.587 8.511 -0.570 1.00 77.25 291 GLY A C 1
ATOM 2338 O O . GLY A 1 291 ? -6.445 8.084 0.202 1.00 77.25 291 GLY A O 1
ATOM 2339 N N . ALA A 1 292 ? -4.338 8.038 -0.601 1.00 76.81 292 ALA A N 1
ATOM 2340 C CA . ALA A 1 292 ? -3.862 6.992 0.299 1.00 76.81 292 ALA A CA 1
ATOM 2341 C C . ALA A 1 292 ? -3.875 7.455 1.765 1.00 76.81 292 ALA A C 1
ATOM 2343 O O . ALA A 1 292 ? -4.414 6.749 2.613 1.00 76.81 292 ALA A O 1
ATOM 2344 N N . THR A 1 293 ? -3.375 8.659 2.055 1.00 81.81 293 THR A N 1
ATOM 2345 C CA . THR A 1 293 ? -3.390 9.242 3.406 1.00 81.81 293 THR A CA 1
ATOM 2346 C C . THR A 1 293 ? -4.814 9.404 3.937 1.00 81.81 293 THR A C 1
ATOM 2348 O O . THR A 1 293 ? -5.106 8.981 5.054 1.00 81.81 293 THR A O 1
ATOM 2351 N N . HIS A 1 294 ? -5.725 9.975 3.141 1.00 88.50 294 HIS A N 1
ATOM 2352 C CA . HIS A 1 294 ? -7.129 10.142 3.525 1.00 88.50 294 HIS A CA 1
ATOM 2353 C C . HIS A 1 294 ? -7.824 8.798 3.748 1.00 88.50 294 HIS A C 1
ATOM 2355 O O . HIS A 1 294 ? -8.611 8.669 4.682 1.00 88.50 294 HIS A O 1
ATOM 2361 N N . HIS A 1 295 ? -7.528 7.795 2.918 1.00 87.62 295 HIS A N 1
ATOM 2362 C CA . HIS A 1 295 ? -8.070 6.453 3.095 1.00 87.62 295 HIS A CA 1
ATOM 2363 C C . HIS A 1 295 ? -7.591 5.822 4.407 1.00 87.62 295 HIS A C 1
ATOM 2365 O O . HIS A 1 295 ? -8.417 5.380 5.201 1.00 87.62 295 HIS A O 1
ATOM 2371 N N . SER A 1 296 ? -6.283 5.850 4.682 1.00 88.50 296 SER A N 1
ATOM 2372 C CA . SER A 1 296 ? -5.723 5.343 5.941 1.00 88.50 296 SER A CA 1
ATOM 2373 C C . SER A 1 296 ? -6.306 6.069 7.155 1.00 88.50 296 SER A C 1
ATOM 2375 O O . SER A 1 296 ? -6.686 5.432 8.134 1.00 88.50 296 SER A O 1
ATOM 2377 N N . ALA A 1 297 ? -6.456 7.395 7.077 1.00 91.94 297 ALA A N 1
ATOM 2378 C CA . ALA A 1 297 ? -7.105 8.189 8.116 1.00 91.94 297 ALA A CA 1
ATOM 2379 C C . ALA A 1 297 ? -8.564 7.759 8.349 1.00 91.94 297 ALA A C 1
ATOM 2381 O O . ALA A 1 297 ? -8.975 7.577 9.494 1.00 91.94 297 ALA A O 1
ATOM 2382 N N . ALA A 1 298 ? -9.334 7.553 7.276 1.00 94.00 298 ALA A N 1
ATOM 2383 C CA . ALA A 1 298 ? -10.716 7.090 7.360 1.00 94.00 298 ALA A CA 1
ATOM 2384 C C . ALA A 1 298 ? -10.826 5.686 7.980 1.00 94.00 298 ALA A C 1
ATOM 2386 O O . ALA A 1 298 ? -11.708 5.456 8.807 1.00 94.00 298 ALA A O 1
ATOM 2387 N N . VAL A 1 299 ? -9.916 4.770 7.629 1.00 93.31 299 VAL A N 1
ATOM 2388 C CA . VAL A 1 299 ? -9.840 3.417 8.205 1.00 93.31 299 VAL A CA 1
ATOM 2389 C C . VAL A 1 299 ? -9.574 3.471 9.711 1.00 93.31 299 VAL A C 1
ATOM 2391 O O . VAL A 1 299 ? -10.335 2.878 10.475 1.00 93.31 299 VAL A O 1
ATOM 2394 N N . ILE A 1 300 ? -8.578 4.248 10.151 1.00 94.56 300 ILE A N 1
ATOM 2395 C CA . ILE A 1 300 ? -8.236 4.402 11.577 1.00 94.56 300 ILE A CA 1
ATOM 2396 C C . ILE A 1 300 ? -9.413 4.990 12.367 1.00 94.56 300 ILE A C 1
ATOM 2398 O O . ILE A 1 300 ? -9.791 4.484 13.428 1.00 94.56 300 ILE A O 1
ATOM 2402 N N . MET A 1 301 ? -10.044 6.044 11.835 1.00 96.00 301 MET A N 1
ATOM 2403 C CA . MET A 1 301 ? -11.237 6.639 12.448 1.00 96.00 301 MET A CA 1
ATOM 2404 C C . MET A 1 301 ? -12.373 5.618 12.553 1.00 96.00 301 MET A C 1
ATOM 2406 O O . MET A 1 301 ? -13.024 5.528 13.594 1.00 96.00 301 MET A O 1
ATOM 2410 N N . TYR A 1 302 ? -12.596 4.821 11.506 1.00 96.50 302 TYR A N 1
ATOM 2411 C CA . TYR A 1 302 ? -13.637 3.801 11.504 1.00 96.50 302 TYR A CA 1
ATOM 2412 C C . TYR A 1 302 ? -13.357 2.692 12.524 1.00 96.50 302 TYR A C 1
ATOM 2414 O O . TYR A 1 302 ? -14.257 2.324 13.279 1.00 96.50 302 TYR A O 1
ATOM 2422 N N . HIS A 1 303 ? -12.121 2.199 12.632 1.00 95.94 303 HIS A N 1
ATOM 2423 C CA . HIS A 1 303 ? -11.754 1.236 13.671 1.00 95.94 303 HIS A CA 1
ATOM 2424 C C . HIS A 1 303 ? -12.003 1.781 15.079 1.00 95.94 303 HIS A C 1
ATOM 2426 O O . HIS A 1 303 ? -12.605 1.088 15.905 1.00 95.94 303 HIS A O 1
ATOM 2432 N N . ARG A 1 304 ? -11.634 3.044 15.337 1.00 95.75 304 ARG A N 1
ATOM 2433 C CA . ARG A 1 304 ? -11.940 3.719 16.605 1.00 95.75 304 ARG A CA 1
ATOM 2434 C C . ARG A 1 304 ? -13.445 3.754 16.860 1.00 95.75 304 ARG A C 1
ATOM 2436 O O . ARG A 1 304 ? -13.868 3.348 17.943 1.00 95.75 304 ARG A O 1
ATOM 2443 N N . MET A 1 305 ? -14.256 4.144 15.869 1.00 96.12 305 MET A N 1
ATOM 2444 C CA . MET A 1 305 ? -15.724 4.154 15.985 1.00 96.12 305 MET A CA 1
ATOM 2445 C C . MET A 1 305 ? -16.284 2.798 16.429 1.00 96.12 305 MET A C 1
ATOM 2447 O O . MET A 1 305 ? -17.199 2.758 17.248 1.00 96.12 305 MET A O 1
ATOM 2451 N N . LEU A 1 306 ? -15.727 1.681 15.944 1.00 95.50 306 LEU A N 1
ATOM 2452 C CA . LEU A 1 306 ? -16.178 0.339 16.333 1.00 95.50 306 LEU A CA 1
ATOM 2453 C C . LEU A 1 306 ? -15.956 0.026 17.827 1.00 95.50 306 LEU A C 1
ATOM 2455 O O . LEU A 1 306 ? -16.609 -0.866 18.375 1.00 95.50 306 LEU A O 1
ATOM 2459 N N . THR A 1 307 ? -15.058 0.750 18.501 1.00 95.62 307 THR A N 1
ATOM 2460 C CA . THR A 1 307 ? -14.772 0.576 19.936 1.00 95.62 307 THR A CA 1
ATOM 2461 C C . THR A 1 307 ? -15.596 1.466 20.859 1.00 95.62 307 THR A C 1
ATOM 2463 O O . THR A 1 307 ? -15.597 1.241 22.071 1.00 95.62 307 THR A O 1
ATOM 2466 N N . LEU A 1 308 ? -16.331 2.433 20.317 1.00 94.25 308 LEU A N 1
ATOM 2467 C CA . LEU A 1 308 ? -17.149 3.347 21.106 1.00 94.25 308 LEU A CA 1
ATOM 2468 C C . LEU A 1 308 ? -18.465 2.684 21.548 1.00 94.25 308 LEU A C 1
ATOM 2470 O O . LEU A 1 308 ? -18.935 1.697 20.965 1.00 94.25 308 LEU A O 1
ATOM 2474 N N . ASP A 1 309 ? -19.032 3.169 22.647 1.00 92.00 309 ASP A N 1
ATOM 2475 C CA . ASP A 1 309 ? -20.370 2.805 23.104 1.00 92.00 309 ASP A CA 1
ATOM 2476 C C . ASP A 1 309 ? -21.391 3.803 22.545 1.00 92.00 309 ASP A C 1
ATOM 2478 O O . ASP A 1 309 ? -21.222 5.012 22.678 1.00 92.00 309 ASP A O 1
ATOM 2482 N N . ARG A 1 310 ? -22.464 3.310 21.912 1.00 89.50 310 ARG A N 1
ATOM 2483 C CA . ARG A 1 310 ? -23.454 4.182 21.257 1.00 89.50 310 ARG A CA 1
ATOM 2484 C C . ARG A 1 310 ? -24.150 5.138 22.224 1.00 89.50 310 ARG A C 1
ATOM 2486 O O . ARG A 1 310 ? -24.518 6.228 21.816 1.00 89.50 310 ARG A O 1
ATOM 2493 N N . ASN A 1 311 ? -24.325 4.746 23.482 1.00 86.62 311 ASN A N 1
ATOM 2494 C CA . ASN A 1 311 ? -25.018 5.575 24.460 1.00 86.62 311 ASN A CA 1
ATOM 2495 C C . ASN A 1 311 ? -24.047 6.532 25.155 1.00 86.62 311 ASN A C 1
ATOM 2497 O O . ASN A 1 311 ? -24.371 7.702 25.344 1.00 86.62 311 ASN A O 1
ATOM 2501 N N . ALA A 1 312 ? -22.857 6.049 25.527 1.00 91.44 312 ALA A N 1
ATOM 2502 C CA . ALA A 1 312 ? -21.896 6.855 26.281 1.00 91.44 312 ALA A CA 1
ATOM 2503 C C . ALA A 1 312 ? -21.091 7.830 25.402 1.00 91.44 312 ALA A C 1
ATOM 2505 O O . ALA A 1 312 ? -20.738 8.915 25.860 1.00 91.44 312 ALA A O 1
ATOM 2506 N N . ASP A 1 313 ? -20.829 7.473 24.142 1.00 95.25 313 ASP A N 1
ATOM 2507 C CA . ASP A 1 313 ? -19.873 8.167 23.270 1.00 95.25 313 ASP A CA 1
ATOM 2508 C C . ASP A 1 313 ? -20.537 8.785 22.012 1.00 95.25 313 ASP A C 1
ATOM 2510 O O . ASP A 1 313 ? -19.871 9.038 21.007 1.00 95.25 313 ASP A O 1
ATOM 2514 N N . GLN A 1 314 ? -21.851 9.052 22.038 1.00 96.12 314 GLN A N 1
ATOM 2515 C CA . GLN A 1 314 ? -22.634 9.506 20.870 1.00 96.12 314 GLN A CA 1
ATOM 2516 C C . GLN A 1 314 ? -22.023 10.722 20.143 1.00 96.12 314 GLN A C 1
ATOM 2518 O O . GLN A 1 314 ? -21.928 10.733 18.917 1.00 96.12 314 GLN A O 1
ATOM 2523 N N . LYS A 1 315 ? -21.552 11.732 20.887 1.00 96.56 315 LYS A N 1
ATOM 2524 C CA . LYS A 1 315 ? -20.928 12.935 20.299 1.00 96.56 315 LYS A CA 1
ATOM 2525 C C . LYS A 1 315 ? -19.637 12.619 19.545 1.00 96.56 315 LYS A C 1
ATOM 2527 O O . LYS A 1 315 ? -19.347 13.231 18.520 1.00 96.56 315 LYS A O 1
ATOM 2532 N N . GLU A 1 316 ? -18.842 11.689 20.068 1.00 95.06 316 GLU A N 1
ATOM 2533 C CA . GLU A 1 316 ? -17.594 11.278 19.428 1.00 95.06 316 GLU A CA 1
ATOM 2534 C C . GLU A 1 316 ? -17.883 10.457 18.167 1.00 95.06 316 GLU A C 1
ATOM 2536 O O . GLU A 1 316 ? -17.258 10.690 17.133 1.00 95.06 316 GLU A O 1
ATOM 2541 N N . LEU A 1 317 ? -18.889 9.578 18.212 1.00 96.38 317 LEU A N 1
ATOM 2542 C CA . LEU A 1 317 ? -19.369 8.833 17.046 1.00 96.38 317 LEU A CA 1
ATOM 2543 C C . LEU A 1 317 ? -19.824 9.759 15.910 1.00 96.38 317 LEU A C 1
ATOM 2545 O O . LEU A 1 317 ? -19.395 9.572 14.774 1.00 96.38 317 LEU A O 1
ATOM 2549 N N . GLU A 1 318 ? -20.643 10.770 16.207 1.00 96.38 318 GLU A N 1
ATOM 2550 C CA . GLU A 1 318 ? -21.102 11.761 15.220 1.00 96.38 318 GLU A CA 1
ATOM 2551 C C . GLU A 1 318 ? -19.939 12.576 14.637 1.00 96.38 318 GLU A C 1
ATOM 2553 O O . GLU A 1 318 ? -19.897 12.850 13.436 1.00 96.38 318 GLU A O 1
ATOM 2558 N N . SER A 1 319 ? -18.968 12.940 15.479 1.00 95.88 319 SER A N 1
ATOM 2559 C CA . SER A 1 319 ? -17.762 13.651 15.050 1.00 95.88 319 SER A CA 1
ATOM 2560 C C . SER A 1 319 ? -16.918 12.810 14.088 1.00 95.88 319 SER A C 1
ATOM 2562 O O . SER A 1 319 ? -16.534 13.294 13.021 1.00 95.88 319 SER A O 1
ATOM 2564 N N . LEU A 1 320 ? -16.661 11.541 14.423 1.00 95.94 320 LEU A N 1
ATOM 2565 C CA . LEU A 1 320 ? -15.897 10.624 13.574 1.00 95.94 320 LEU A CA 1
ATOM 2566 C C . LEU A 1 320 ? -16.631 10.317 12.262 1.00 95.94 320 LEU A C 1
ATOM 2568 O O . LEU A 1 320 ? -16.004 10.388 11.207 1.00 95.94 320 LEU A O 1
ATOM 2572 N N . ASP A 1 321 ? -17.945 10.066 12.301 1.00 96.81 321 ASP A N 1
ATOM 2573 C CA . ASP A 1 321 ? -18.771 9.864 11.099 1.00 96.81 321 ASP A CA 1
ATOM 2574 C C . ASP A 1 321 ? -18.657 11.065 10.147 1.00 96.81 321 ASP A C 1
ATOM 2576 O O . ASP A 1 321 ? -18.289 10.910 8.978 1.00 96.81 321 ASP A O 1
ATOM 2580 N N . LYS A 1 322 ? -18.852 12.283 10.670 1.00 97.00 322 LYS A N 1
ATOM 2581 C CA . LYS A 1 322 ? -18.720 13.519 9.891 1.00 97.00 322 LYS A CA 1
ATOM 2582 C C . LYS A 1 322 ? -17.314 13.687 9.311 1.00 97.00 322 LYS A C 1
ATOM 2584 O O . LYS A 1 322 ? -17.183 14.088 8.153 1.00 97.00 322 LYS A O 1
ATOM 2589 N N . ARG A 1 323 ? -16.263 13.392 10.087 1.00 95.12 323 ARG A N 1
ATOM 2590 C CA . ARG A 1 323 ? -14.870 13.482 9.618 1.00 95.12 323 ARG A CA 1
ATOM 2591 C C . ARG A 1 323 ? -14.596 12.484 8.494 1.00 95.12 323 ARG A C 1
ATOM 2593 O O . ARG A 1 323 ? -14.080 12.901 7.462 1.00 95.12 323 ARG A O 1
ATOM 2600 N N . ILE A 1 324 ? -15.000 11.222 8.627 1.00 94.38 324 ILE A N 1
ATOM 2601 C CA . ILE A 1 324 ? -14.829 10.206 7.574 1.00 94.38 324 ILE A CA 1
ATOM 2602 C C . ILE A 1 324 ? -15.549 10.627 6.285 1.00 94.38 324 ILE A C 1
ATOM 2604 O O . ILE A 1 324 ? -14.947 10.615 5.210 1.00 94.38 324 ILE A O 1
ATOM 2608 N N . ARG A 1 325 ? -16.797 11.100 6.397 1.00 93.81 325 ARG A N 1
ATOM 2609 C CA . ARG A 1 325 ? -17.571 11.615 5.254 1.00 93.81 325 ARG A CA 1
ATOM 2610 C C . ARG A 1 325 ? -16.915 12.825 4.600 1.00 93.81 325 ARG A C 1
ATOM 2612 O O . ARG A 1 325 ? -16.902 12.920 3.376 1.00 93.81 325 ARG A O 1
ATOM 2619 N N . SER A 1 326 ? -16.311 13.718 5.386 1.00 90.38 326 SER A N 1
ATOM 2620 C CA . SER A 1 326 ? -15.574 14.875 4.853 1.00 90.38 326 SER A CA 1
ATOM 2621 C C . SER A 1 326 ? -14.327 14.492 4.046 1.00 90.38 326 SER A C 1
ATOM 2623 O O . SER A 1 326 ? -13.897 15.263 3.194 1.00 90.38 326 SER A O 1
ATOM 2625 N N . LEU A 1 327 ? -13.777 13.290 4.267 1.00 88.69 327 LEU A N 1
ATOM 2626 C CA . LEU A 1 327 ? -12.680 12.729 3.473 1.00 88.69 327 LEU A CA 1
ATOM 2627 C C . LEU A 1 327 ? -13.164 12.030 2.188 1.00 88.69 327 LEU A C 1
ATOM 2629 O O . LEU A 1 327 ? -12.335 11.539 1.423 1.00 88.69 327 LEU A O 1
ATOM 2633 N N . GLY A 1 328 ? -14.479 11.990 1.940 1.00 87.75 328 GLY A N 1
ATOM 2634 C CA . GLY A 1 328 ? -15.091 11.363 0.766 1.00 87.75 328 GLY A CA 1
ATOM 2635 C C . GLY A 1 328 ? -15.381 9.869 0.923 1.00 87.75 328 GLY A C 1
ATOM 2636 O O . GLY A 1 328 ? -15.542 9.179 -0.082 1.00 87.75 328 GLY A O 1
ATOM 2637 N N . TYR A 1 329 ? -15.436 9.359 2.157 1.00 91.00 329 TYR A N 1
ATOM 2638 C CA . TYR A 1 329 ? -15.673 7.941 2.427 1.00 91.00 329 TYR A CA 1
ATOM 2639 C C . TYR A 1 329 ? -16.941 7.698 3.250 1.00 91.00 329 TYR A C 1
ATOM 2641 O O . TYR A 1 329 ? -17.341 8.513 4.076 1.00 91.00 329 TYR A O 1
ATOM 2649 N N . GLU A 1 330 ? -17.548 6.527 3.060 1.00 92.81 330 GLU A N 1
ATOM 2650 C CA . GLU A 1 330 ? -18.666 6.051 3.876 1.00 92.81 330 GLU A CA 1
ATOM 2651 C C . GLU A 1 330 ? -18.144 5.196 5.045 1.00 92.81 330 GLU A C 1
ATOM 2653 O O . GLU A 1 330 ? -17.446 4.211 4.783 1.00 92.81 330 GLU A O 1
ATOM 2658 N N . PRO A 1 331 ? -18.489 5.500 6.314 1.00 93.56 331 PRO A N 1
ATOM 2659 C CA . PRO A 1 331 ? -18.021 4.774 7.500 1.00 93.56 331 PRO A CA 1
ATOM 2660 C C . PRO A 1 331 ? -18.715 3.413 7.636 1.00 93.56 331 PRO A C 1
ATOM 2662 O O . PRO A 1 331 ? -19.543 3.158 8.511 1.00 93.56 331 PRO A O 1
ATOM 2665 N N . THR A 1 332 ? -18.381 2.513 6.722 1.00 92.56 332 THR A N 1
ATOM 2666 C CA . THR A 1 332 ? -18.936 1.167 6.619 1.00 92.56 332 THR A CA 1
ATOM 2667 C C . THR A 1 332 ? -17.810 0.156 6.449 1.00 92.56 332 THR A C 1
ATOM 2669 O O . THR A 1 332 ? -16.656 0.505 6.215 1.00 92.56 332 THR A O 1
ATOM 2672 N N . ARG A 1 333 ? -18.156 -1.135 6.473 1.00 84.00 333 ARG A N 1
ATOM 2673 C CA . ARG A 1 333 ? -17.203 -2.215 6.177 1.00 84.00 333 ARG A CA 1
ATOM 2674 C C . ARG A 1 333 ? -16.636 -2.170 4.753 1.00 84.00 333 ARG A C 1
ATOM 2676 O O . ARG A 1 333 ? -15.800 -3.005 4.452 1.00 84.00 333 ARG A O 1
ATOM 2683 N N . LEU A 1 334 ? -17.115 -1.282 3.877 1.00 81.00 334 LEU A N 1
ATOM 2684 C CA . LEU A 1 334 ? -16.572 -1.085 2.527 1.00 81.00 334 LEU A CA 1
ATOM 2685 C C . LEU A 1 334 ? -15.279 -0.254 2.520 1.00 81.00 334 LEU A C 1
ATOM 2687 O O . LEU A 1 334 ? -14.651 -0.131 1.475 1.00 81.00 334 LEU A O 1
ATOM 2691 N N . LEU A 1 335 ? -14.880 0.304 3.669 1.00 83.75 335 LEU A N 1
ATOM 2692 C CA . LEU A 1 335 ? -13.554 0.899 3.852 1.00 83.75 335 LEU A CA 1
ATOM 2693 C C . LEU A 1 335 ? -12.417 -0.134 3.768 1.00 83.75 335 LEU A C 1
ATOM 2695 O O . LEU A 1 335 ? -11.272 0.268 3.590 1.00 83.75 335 LEU A O 1
ATOM 2699 N N . PHE A 1 336 ? -12.736 -1.428 3.878 1.00 75.94 336 PHE A N 1
ATOM 2700 C CA . PHE A 1 336 ? -11.821 -2.559 3.707 1.00 75.94 336 PHE A CA 1
ATOM 2701 C C . PHE A 1 336 ? -12.204 -3.363 2.465 1.00 75.94 336 PHE A C 1
ATOM 2703 O O . PHE A 1 336 ? -11.291 -3.645 1.658 1.00 75.94 336 PHE A O 1
#

Foldseek 3Di:
DDPVVVVVVVVVVVVVCCVPVVVVVLVVVLLVLLVVLLVVLLCLQLVQLLVLVVCCVPPVCNVVSVVSNVVSLVSSVVSLVVSVVSVNPALSSLCSVLSSCVVVVNLVSSLVSLVSSLVRDDLVVNLVSLLVSLVSCVLVLHLVSLVSLVVQLVSVVVVPPLLSNLVSLLSNLLSCLLNLHPLVSSLVSLVSSLVSVVVVVVVCVVCVVVVVVPDDPDDDDQDPPVNLSSLLSNLSSCVSVVVLVVSLVSLVVSVVCVVVNLVVQVVVLVVCVVVCVVDVDDPSCSVVSLLVSLLSSLSSLLSNLSSDDCVPCVVSNVVSQVSNVVSVDHSDSSSD

Sequence (336 aa):
MTPAKRRRIWPLIIGAMCLVLVPTANRAVRPEIARWYLAAAEDELVDGIWYARRKAESDGAIEENRVLAKGAILRADRLLEESVSWGGRSWHYFTIRSRRDRVVGNVDTAILNLEEAIKRAPPTEKYALLSLLASLELRRRSGRAIGLYKNILESVESSSDQRLHSNALNGLAYSRAIHRFELDAALKDIDQAIEIHEALVADLQANSWRASWFSKPTEPEPIDATLIQFRDTRGFILLGLGNKKAARAQFDIIWKSFDDWFKQQQSADAAFLINERKSRVDIRMIPNHLGATHHSAAVIMYHRMLTLDRNADQKELESLDKRIRSLGYEPTRLLF

Secondary structure (DSSP, 8-state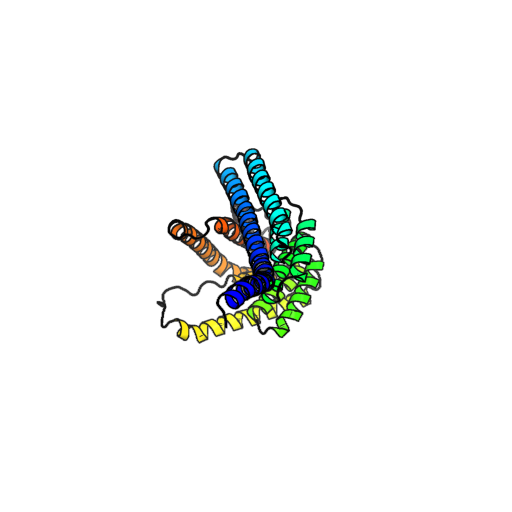):
--HHHHHHHHHHHHHHHHHHHHHHHHHHHHHHHHHHHHHHHHHHHHHHHHHHHHHHHHH--HHHHHHHHHHHHHHHHHHHHHHHHTT--SHHHHHHHHHHHHHTT-HHHHHHHHHHHHHHS-HHHHHHHHHHHHHHHHHTT-THHHHHHHHHHHHHTTT--HHHHHHHHHHHHHHHHHTT-SHHHHHHHHHHHHHHHHHHHHHHHHHHHHHGGGS-S-SPPPP-HHHHHHHHHHHHHHHHTT-HHHHHHHHHHHHHHHHHHHHHHHHHHHHHHHHHTTSSS-GGGHHHHHHHHHHHHHHHHHHHHHHS-TTTSHHHHHHHHHHHHHTT--SSGGG-

Radius of gyration: 25.72 Å; chains: 1; bounding box: 77×43×80 Å